Protein AF-A0A2P4XQ28-F1 (afdb_monomer_lite)

Secondary structure (DSSP, 8-state):
-----------PPEEEEE-TTS-EEEEEGGG--TT-EEEE-TTEE--SEEEEEES-EEE----SSTT--TTEEPTTPEEEEESTTPPEEEEEEE-GGGSHHHHHHHHHHS----S----S----------TBTTTB-SS-----B--EETTEEPPPBSSGGGSTTHHHHHHHHHHS---EEETTEEES-HHHHHHHHTT-

Radius of gyration: 23.18 Å; chains: 1; bounding box: 67×35×60 Å

InterPro domains:
  IPR006544 P-type ATPase, subfamily V [PTHR45630] (17-122)
  IPR008250 P-type ATPase, A domain superfamily [SSF81653] (20-107)
  IPR018303 P-type ATPase, phosphorylation site [PS00154] (130-136)
  IPR059000 P-type ATPase, A domain [PF00122] (22-108)

Sequence (200 aa):
MGIVMTVVVLGAAVVNIWTQRSEWRVLSSPDIAPGDLVKVSENWVVPCDMAIVKGTTVAEVFDPEKGSKKHTLFAGTHVLSSGRSEEILAIVQTTGAHTTKGQLIQSILFPIPMRCKYNEHLKVGIFCFDKTGTLTMHCLDFLGVQPVNNSRFTPIVDDVKDAPSSEELLYALATCHSVDSLEDCLVGNEVEVRMFTATG

Foldseek 3Di:
DDDPPPPPPPDFDWWWWQDPVRDTDIDTQVVDDAFTKTWDDAQDAAQAKWFWPDFAFDKDDDDVDVDDDSGIDFHGITTHDTPDPDTIMIGGHDHALPTPVNVVVCCVVPPDDDPDDDPDDDPPPDDDFDPDPTVHDVDDAQQADFDADPNDTDDGDRALCPDDVSVVVLCCLQPVAPWDADPNDIGDDRNSVNSNVSSD

Organism: NCBI:txid4796

pLDDT: mean 78.41, std 15.34, range [27.22, 92.69]

Structure (mmCIF, N/CA/C/O backbone):
data_AF-A0A2P4XQ28-F1
#
_entry.id   AF-A0A2P4XQ28-F1
#
loop_
_atom_site.group_PDB
_atom_site.id
_atom_site.type_symbol
_atom_site.label_atom_id
_atom_site.label_alt_id
_atom_site.label_comp_id
_atom_site.label_asym_id
_atom_site.label_entity_id
_atom_site.label_seq_id
_atom_site.pdbx_PDB_ins_code
_atom_site.Cartn_x
_atom_site.Cartn_y
_atom_site.Cartn_z
_atom_site.occupancy
_atom_site.B_iso_or_equiv
_atom_site.auth_seq_id
_atom_site.auth_comp_id
_atom_site.auth_asym_id
_atom_site.auth_atom_id
_atom_site.pdbx_PDB_model_num
ATOM 1 N N . MET A 1 1 ? -40.717 -3.013 8.112 1.00 33.88 1 MET A N 1
ATOM 2 C CA . MET A 1 1 ? -40.190 -4.279 7.563 1.00 33.88 1 MET A CA 1
ATOM 3 C C . MET A 1 1 ? -38.737 -4.008 7.200 1.00 33.88 1 MET A C 1
ATOM 5 O O . MET A 1 1 ? -38.463 -3.479 6.135 1.00 33.88 1 MET A O 1
ATOM 9 N N . GLY A 1 2 ? -37.850 -4.133 8.190 1.00 32.31 2 GLY A N 1
ATOM 10 C CA . GLY A 1 2 ? -36.458 -3.700 8.082 1.00 32.31 2 GLY A CA 1
ATOM 11 C C . GLY A 1 2 ? -35.640 -4.756 7.358 1.00 32.31 2 GLY A C 1
ATOM 12 O O . GLY A 1 2 ? -35.581 -5.896 7.810 1.00 32.31 2 GLY A O 1
ATOM 13 N N . ILE A 1 3 ? -35.033 -4.383 6.237 1.00 27.22 3 ILE A N 1
ATOM 14 C CA . ILE A 1 3 ? -34.005 -5.202 5.606 1.00 27.22 3 ILE A CA 1
ATOM 15 C C . ILE A 1 3 ? -32.769 -5.042 6.489 1.00 27.22 3 ILE A C 1
ATOM 17 O O . ILE A 1 3 ? -32.049 -4.050 6.398 1.00 27.22 3 ILE A O 1
ATOM 21 N N . VAL A 1 4 ? -32.565 -5.991 7.402 1.00 27.80 4 VAL A N 1
ATOM 22 C CA . VAL A 1 4 ? -31.272 -6.183 8.057 1.00 27.80 4 VAL A CA 1
ATOM 23 C C . VAL A 1 4 ? -30.358 -6.728 6.967 1.00 27.80 4 VAL A C 1
ATOM 25 O O . VAL A 1 4 ? -30.305 -7.929 6.720 1.00 27.80 4 VAL A O 1
ATOM 28 N N . MET A 1 5 ? -29.734 -5.827 6.212 1.00 30.02 5 MET A N 1
ATOM 29 C CA . MET A 1 5 ? -28.743 -6.198 5.216 1.00 30.02 5 MET A CA 1
ATOM 30 C C . MET A 1 5 ? -27.478 -6.564 5.987 1.00 30.02 5 MET A C 1
ATOM 32 O O . MET A 1 5 ? -26.653 -5.712 6.308 1.00 30.02 5 MET A O 1
ATOM 36 N N . THR A 1 6 ? -27.370 -7.837 6.361 1.00 27.69 6 THR A N 1
ATOM 37 C CA . THR A 1 6 ? -26.118 -8.441 6.803 1.00 27.69 6 THR A CA 1
ATOM 38 C C . THR A 1 6 ? -25.152 -8.361 5.627 1.00 27.69 6 THR A C 1
ATOM 40 O O . THR A 1 6 ? -25.108 -9.246 4.776 1.00 27.69 6 THR A O 1
ATOM 43 N N . VAL A 1 7 ? -24.406 -7.259 5.534 1.00 32.88 7 VAL A N 1
ATOM 44 C CA . VAL A 1 7 ? -23.171 -7.231 4.756 1.00 32.88 7 VAL A CA 1
ATOM 45 C C . VAL A 1 7 ? -22.285 -8.279 5.410 1.00 32.88 7 VAL A C 1
ATOM 47 O O . VAL A 1 7 ? -21.887 -8.133 6.564 1.00 32.88 7 VAL A O 1
ATOM 50 N N . VAL A 1 8 ? -22.075 -9.388 4.710 1.00 27.91 8 VAL A N 1
ATOM 51 C CA . VAL A 1 8 ? -21.155 -10.441 5.125 1.00 27.91 8 VAL A CA 1
ATOM 52 C C . VAL A 1 8 ? -19.770 -9.801 5.202 1.00 27.91 8 VAL A C 1
ATOM 54 O O . VAL A 1 8 ? -19.121 -9.588 4.181 1.00 27.91 8 VAL A O 1
ATOM 57 N N . VAL A 1 9 ? -19.334 -9.434 6.408 1.00 38.38 9 VAL A N 1
ATOM 58 C CA . VAL A 1 9 ? -17.945 -9.047 6.664 1.00 38.38 9 VAL A CA 1
ATOM 59 C C . VAL A 1 9 ? -17.147 -10.347 6.642 1.00 38.38 9 VAL A C 1
ATOM 61 O O . VAL A 1 9 ? -17.052 -11.056 7.641 1.00 38.38 9 VAL A O 1
ATOM 64 N N . LEU A 1 10 ? -16.667 -10.725 5.457 1.00 34.88 10 LEU A N 1
ATOM 65 C CA . LEU A 1 10 ? -15.727 -11.829 5.295 1.00 34.88 10 LEU A CA 1
ATOM 66 C C . LEU A 1 10 ? -14.429 -11.464 6.022 1.00 34.88 10 LEU A C 1
ATOM 68 O O . LEU A 1 10 ? -13.700 -10.589 5.572 1.00 34.88 10 LEU A O 1
ATOM 72 N N . GLY A 1 11 ? -14.172 -12.152 7.135 1.00 52.06 11 GLY A N 1
ATOM 73 C CA . GLY A 1 11 ? -12.913 -12.114 7.876 1.00 52.06 11 GLY A CA 1
ATOM 74 C C . GLY A 1 11 ? -12.719 -10.840 8.691 1.00 52.06 11 GLY A C 1
ATOM 75 O O . GLY A 1 11 ? -12.416 -9.778 8.159 1.00 52.06 11 GLY A O 1
ATOM 76 N N . ALA A 1 12 ? -12.835 -10.945 10.013 1.00 60.84 12 ALA A N 1
ATOM 77 C CA . ALA A 1 12 ? -12.315 -9.895 10.871 1.00 60.84 12 ALA A CA 1
ATOM 78 C C . ALA A 1 12 ? -10.782 -9.903 10.796 1.00 60.84 12 ALA A C 1
ATOM 80 O O . ALA A 1 12 ? -10.160 -10.946 11.009 1.00 60.84 12 ALA A O 1
ATOM 81 N N . ALA A 1 13 ? -10.176 -8.757 10.483 1.00 67.69 13 ALA A N 1
ATOM 82 C CA . ALA A 1 13 ? -8.725 -8.642 10.504 1.00 67.69 13 ALA A CA 1
ATOM 83 C C . ALA A 1 13 ? -8.235 -8.710 11.956 1.00 67.69 13 ALA A C 1
ATOM 85 O O . ALA A 1 13 ? -8.881 -8.194 12.868 1.00 67.69 13 ALA A O 1
ATOM 86 N N . VAL A 1 14 ? -7.096 -9.357 12.170 1.00 72.31 14 VAL A N 1
ATOM 87 C CA . VAL A 1 14 ? -6.462 -9.466 13.484 1.00 72.31 14 VAL A CA 1
ATOM 88 C C . VAL A 1 14 ? -5.479 -8.310 13.638 1.00 72.31 14 VAL A C 1
ATOM 90 O O . VAL A 1 14 ? -4.653 -8.090 12.754 1.00 72.31 14 VAL A O 1
ATOM 93 N N . VAL A 1 15 ? -5.589 -7.545 14.725 1.00 79.31 15 VAL A N 1
ATOM 94 C CA . VAL A 1 15 ? -4.883 -6.268 14.893 1.00 79.31 15 VAL A CA 1
ATOM 95 C C . VAL A 1 15 ? -4.184 -6.201 16.244 1.00 79.31 15 VAL A C 1
ATOM 97 O O . VAL A 1 15 ? -4.774 -6.502 17.277 1.00 79.31 15 VAL A O 1
ATOM 100 N N . ASN A 1 16 ? -2.918 -5.786 16.238 1.00 80.12 16 ASN A N 1
ATOM 101 C CA . ASN A 1 16 ? -2.134 -5.574 17.452 1.00 80.12 16 ASN A CA 1
ATOM 102 C C . ASN A 1 16 ? -2.347 -4.150 17.970 1.00 80.12 16 ASN A C 1
ATOM 104 O O . ASN A 1 16 ? -1.885 -3.197 17.340 1.00 80.12 16 ASN A O 1
ATOM 108 N N . ILE A 1 17 ? -3.006 -4.016 19.120 1.00 84.25 17 ILE A N 1
ATOM 109 C CA . ILE A 1 17 ? -3.263 -2.735 19.781 1.00 84.25 17 ILE A CA 1
ATOM 110 C C . ILE A 1 17 ? -2.444 -2.574 21.063 1.00 84.25 17 ILE A C 1
ATOM 112 O O . ILE A 1 17 ? -2.204 -3.533 21.802 1.00 84.25 17 ILE A O 1
ATOM 116 N N . TRP A 1 18 ? -2.045 -1.343 21.358 1.00 79.06 18 TRP A N 1
ATOM 117 C CA . TRP A 1 18 ? -1.460 -0.979 22.639 1.00 79.06 18 TRP A CA 1
ATOM 118 C C . TRP A 1 18 ? -2.562 -0.621 23.629 1.00 79.06 18 TRP A C 1
ATOM 120 O O . TRP A 1 18 ? -3.390 0.253 23.377 1.00 79.06 18 TRP A O 1
ATOM 130 N N . THR A 1 19 ? -2.570 -1.286 24.780 1.00 72.25 19 THR A N 1
ATOM 131 C CA . THR A 1 19 ? -3.569 -1.026 25.819 1.00 72.25 19 THR A CA 1
ATOM 132 C C . THR A 1 19 ? -3.097 0.010 26.831 1.00 72.25 19 THR A C 1
ATOM 134 O O . THR A 1 19 ? -1.904 0.178 27.074 1.00 72.25 19 THR A O 1
ATOM 137 N N . GLN A 1 20 ? -4.047 0.627 27.542 1.00 63.75 20 GLN A N 1
ATOM 138 C CA . GLN A 1 20 ? -3.762 1.498 28.695 1.00 63.75 20 GLN A CA 1
ATOM 139 C C . GLN A 1 20 ? -2.988 0.796 29.833 1.00 63.75 20 GLN A C 1
ATOM 141 O O . GLN A 1 20 ? -2.543 1.454 30.767 1.00 63.75 20 GLN A O 1
ATOM 146 N N . ARG A 1 21 ? -2.827 -0.535 29.770 1.00 61.00 21 ARG A N 1
ATOM 147 C CA . ARG A 1 21 ? -2.045 -1.343 30.718 1.00 61.00 21 ARG A CA 1
ATOM 148 C C . ARG A 1 21 ? -0.578 -1.523 30.307 1.00 61.00 21 ARG A C 1
ATOM 150 O O . ARG A 1 21 ? 0.116 -2.312 30.934 1.00 61.00 21 ARG A O 1
ATOM 157 N N . SER A 1 22 ? -0.114 -0.801 29.286 1.00 73.75 22 SER A N 1
ATOM 158 C CA . SER A 1 22 ? 1.249 -0.894 28.744 1.00 73.75 22 SER A CA 1
ATOM 159 C C . SER A 1 22 ? 1.606 -2.272 28.173 1.00 73.75 22 SER A C 1
ATOM 161 O O . SER A 1 22 ? 2.749 -2.715 28.259 1.00 73.75 22 SER A O 1
ATOM 163 N N . GLU A 1 23 ? 0.620 -2.953 27.589 1.00 82.69 23 GLU A N 1
ATOM 164 C CA . GLU A 1 23 ? 0.788 -4.263 26.957 1.00 82.69 23 GLU A CA 1
ATOM 165 C C . GLU A 1 23 ? 0.162 -4.281 25.561 1.00 82.69 23 GLU A C 1
ATOM 167 O O . GLU A 1 23 ? -0.924 -3.721 25.350 1.00 82.69 23 GLU A O 1
ATOM 172 N N . TRP A 1 24 ? 0.822 -4.990 24.642 1.00 83.44 24 TRP A N 1
ATOM 173 C CA . TRP A 1 24 ? 0.290 -5.327 23.326 1.00 83.44 24 TRP A CA 1
ATOM 174 C C . TRP A 1 24 ? -0.779 -6.410 23.441 1.00 83.44 24 TRP A C 1
ATOM 176 O O . TRP A 1 24 ? -0.561 -7.448 24.069 1.00 83.44 24 TRP A O 1
ATOM 186 N N . ARG A 1 25 ? -1.931 -6.182 22.811 1.00 81.56 25 ARG A N 1
ATOM 187 C CA . ARG A 1 25 ? -3.007 -7.168 22.714 1.00 81.56 25 ARG A CA 1
ATOM 188 C C . ARG A 1 25 ? -3.457 -7.345 21.284 1.00 81.56 25 ARG A C 1
ATOM 190 O O . ARG A 1 25 ? -3.512 -6.397 20.510 1.00 81.56 25 ARG A O 1
ATOM 197 N N . VAL A 1 26 ? -3.826 -8.575 20.978 1.00 82.88 26 VAL A N 1
ATOM 198 C CA . VAL A 1 26 ? -4.421 -8.945 19.705 1.00 82.88 26 VAL A CA 1
ATOM 199 C C . VAL A 1 26 ? -5.932 -8.773 19.821 1.00 82.88 26 VAL A C 1
ATOM 201 O O . VAL A 1 26 ? -6.557 -9.408 20.671 1.00 82.88 26 VAL A O 1
ATOM 204 N N . LEU A 1 27 ? -6.507 -7.914 18.985 1.00 82.69 27 LEU A N 1
ATOM 205 C CA . LEU A 1 27 ? -7.944 -7.693 18.873 1.00 82.69 27 LEU A CA 1
ATOM 206 C C . LEU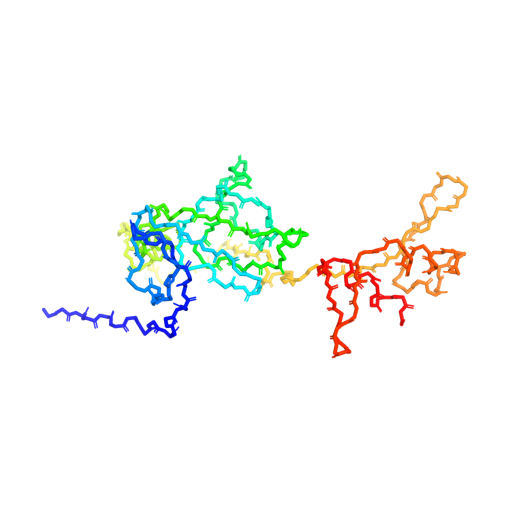 A 1 27 ? -8.458 -8.013 17.475 1.00 82.69 27 LEU A C 1
ATOM 208 O O . LEU A 1 27 ? -7.714 -8.076 16.497 1.00 82.69 27 LEU A O 1
ATOM 212 N N . SER A 1 28 ? -9.769 -8.199 17.402 1.00 84.94 28 SER A N 1
ATOM 213 C CA . SER A 1 28 ? -10.501 -8.290 16.151 1.00 84.94 28 SER A CA 1
ATOM 214 C C . SER A 1 28 ? -10.778 -6.888 15.603 1.00 84.94 28 SER A C 1
ATOM 216 O O . SER A 1 28 ? -11.047 -5.963 16.367 1.00 84.94 28 SER A O 1
ATOM 218 N N . SER A 1 29 ? -10.765 -6.713 14.281 1.00 83.38 29 SER A N 1
ATOM 219 C CA . SER A 1 29 ? -11.013 -5.414 13.646 1.00 83.38 29 SER A CA 1
ATOM 220 C C . SER A 1 29 ? -12.337 -4.723 14.016 1.00 83.38 29 SER A C 1
ATOM 222 O O . SER A 1 29 ? -12.350 -3.493 14.010 1.00 83.38 29 SER A O 1
ATOM 224 N N . PRO A 1 30 ? -13.442 -5.428 14.344 1.00 85.12 30 PRO A N 1
ATOM 225 C CA . PRO A 1 30 ? -14.671 -4.791 14.821 1.00 85.12 30 PRO A CA 1
ATOM 226 C C . PRO A 1 30 ? -14.554 -4.154 16.210 1.00 85.12 30 PRO A C 1
ATOM 228 O O . PRO A 1 30 ? -15.329 -3.253 16.516 1.00 85.12 30 PRO A O 1
ATOM 231 N N . ASP A 1 31 ? -13.606 -4.608 17.033 1.00 86.25 31 ASP A N 1
ATOM 232 C CA . ASP A 1 31 ? -13.427 -4.128 18.409 1.00 86.25 31 ASP A CA 1
ATOM 233 C C . ASP A 1 31 ? -12.529 -2.882 18.486 1.00 86.25 31 ASP A C 1
ATOM 235 O O . ASP A 1 31 ? -12.280 -2.361 19.571 1.00 86.25 31 ASP A O 1
ATOM 239 N N . ILE A 1 32 ? -12.034 -2.405 17.341 1.00 86.62 32 ILE A N 1
ATOM 240 C CA . ILE A 1 32 ? -11.166 -1.233 17.243 1.00 86.62 32 ILE A CA 1
ATOM 241 C C . ILE A 1 32 ? -11.988 0.046 17.391 1.00 86.62 32 ILE A C 1
ATOM 243 O O . ILE A 1 32 ? -13.011 0.234 16.722 1.00 86.62 32 ILE A O 1
ATOM 247 N N . ALA A 1 33 ? -11.481 0.973 18.200 1.00 89.44 33 ALA A N 1
ATOM 248 C CA . ALA A 1 33 ? -12.066 2.285 18.409 1.00 89.44 33 ALA A CA 1
ATOM 249 C C . ALA A 1 33 ? -11.116 3.422 17.981 1.00 89.44 33 ALA A C 1
ATOM 251 O O . ALA A 1 33 ? -9.892 3.271 17.986 1.00 89.44 33 ALA A O 1
ATOM 252 N N . PRO A 1 34 ? -11.660 4.604 17.633 1.00 92.00 34 PRO A N 1
ATOM 253 C CA . PRO A 1 34 ? -10.859 5.813 17.483 1.00 92.00 34 PRO A CA 1
ATOM 254 C C . PRO A 1 34 ? -9.991 6.087 18.718 1.00 92.00 34 PRO A C 1
ATOM 256 O O . PRO A 1 34 ? -10.478 6.055 19.847 1.00 92.00 34 PRO A O 1
ATOM 259 N N . GLY A 1 35 ? -8.715 6.398 18.490 1.00 89.50 35 GLY A N 1
ATOM 260 C CA . GLY A 1 35 ? -7.720 6.636 19.536 1.00 89.50 35 GLY A CA 1
ATOM 261 C C . GLY A 1 35 ? -6.867 5.420 19.906 1.00 89.50 35 GLY A C 1
ATOM 262 O O . GLY A 1 35 ? -5.849 5.602 20.575 1.00 89.50 35 GLY A O 1
ATOM 263 N N . ASP A 1 36 ? -7.216 4.216 19.447 1.00 90.31 36 ASP A N 1
ATOM 264 C CA . ASP A 1 36 ? -6.377 3.034 19.650 1.00 90.31 36 ASP A CA 1
ATOM 265 C C . ASP A 1 36 ? -5.046 3.175 18.900 1.00 90.31 36 ASP A C 1
ATOM 267 O O . ASP A 1 36 ? -4.995 3.637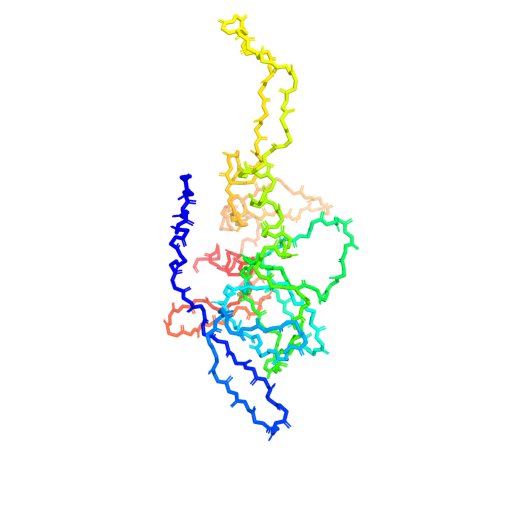 17.756 1.00 90.31 36 ASP A O 1
ATOM 271 N N . LEU A 1 37 ? -3.953 2.766 19.547 1.00 90.00 37 LEU A N 1
ATOM 272 C CA . LEU A 1 37 ? -2.624 2.724 18.944 1.00 90.00 37 LEU A CA 1
ATOM 273 C C . LEU A 1 37 ? -2.377 1.322 18.386 1.00 90.00 37 LEU A C 1
ATOM 275 O O . LEU A 1 37 ? -2.386 0.344 19.130 1.00 90.00 37 LEU A O 1
ATOM 279 N N . VAL A 1 38 ? -2.139 1.237 17.084 1.00 90.25 38 VAL A N 1
ATOM 280 C CA . VAL A 1 38 ? -2.027 0.003 16.308 1.00 90.25 38 VAL A CA 1
ATOM 281 C C . VAL A 1 38 ? -0.605 -0.167 15.786 1.00 90.25 38 VAL A C 1
ATOM 283 O O . VAL A 1 38 ? 0.001 0.782 15.280 1.00 90.25 38 VAL A O 1
ATOM 286 N N . LYS A 1 39 ? -0.087 -1.395 15.858 1.00 88.56 39 LYS A N 1
ATOM 287 C CA . LYS A 1 39 ? 1.146 -1.789 15.169 1.00 88.56 39 LYS A CA 1
ATOM 288 C C . LYS A 1 39 ? 0.816 -2.255 13.751 1.00 88.56 39 LYS A C 1
ATOM 290 O O . LYS A 1 39 ? 0.117 -3.254 13.569 1.00 88.56 39 LYS A O 1
ATOM 295 N N . VAL A 1 40 ? 1.320 -1.529 12.757 1.00 87.69 40 VAL A N 1
ATOM 296 C CA . VAL A 1 40 ? 1.085 -1.824 11.336 1.00 87.69 40 VAL A CA 1
ATOM 297 C C . VAL A 1 40 ? 2.024 -2.948 10.896 1.00 87.69 40 VAL A C 1
ATOM 299 O O . VAL A 1 40 ? 3.210 -2.927 11.221 1.00 87.69 40 VAL A O 1
ATOM 302 N N . SER A 1 41 ? 1.480 -3.940 10.191 1.00 83.00 41 SER A N 1
ATOM 303 C CA . SER A 1 41 ? 2.230 -5.092 9.667 1.00 83.00 41 SER A CA 1
ATOM 304 C C . SER A 1 41 ? 2.408 -4.984 8.151 1.00 83.00 41 SER A C 1
ATOM 306 O O . SER A 1 41 ? 1.641 -4.287 7.486 1.00 83.00 41 SER A O 1
ATOM 308 N N . GLU A 1 42 ? 3.414 -5.667 7.607 1.00 81.00 42 GLU A N 1
ATOM 309 C CA . GLU A 1 42 ? 3.607 -5.789 6.157 1.00 81.00 42 GLU A CA 1
ATOM 310 C C . GLU A 1 42 ? 2.558 -6.711 5.529 1.00 81.00 42 GLU A C 1
ATOM 312 O O . GLU A 1 42 ? 2.006 -7.581 6.205 1.00 81.00 42 GLU A O 1
ATOM 317 N N . ASN A 1 43 ? 2.282 -6.508 4.236 1.00 78.31 43 ASN A N 1
ATOM 318 C CA . ASN A 1 43 ? 1.291 -7.265 3.470 1.00 78.31 43 ASN A CA 1
ATOM 319 C C . ASN A 1 43 ? -0.088 -7.328 4.161 1.00 78.31 43 ASN A C 1
ATOM 321 O O . ASN A 1 43 ? -0.765 -8.358 4.195 1.00 78.31 43 ASN A O 1
ATOM 325 N N . TRP A 1 44 ? -0.488 -6.213 4.775 1.00 83.00 44 TRP A N 1
ATOM 326 C CA . TRP A 1 44 ? -1.696 -6.117 5.586 1.00 83.00 44 TRP A CA 1
ATOM 327 C C . TRP A 1 44 ? -2.716 -5.170 4.959 1.00 83.00 44 TRP A C 1
ATOM 329 O O . TRP A 1 44 ? -2.370 -4.085 4.487 1.00 83.00 44 TRP A O 1
ATOM 339 N N . VAL A 1 45 ? -3.991 -5.569 4.985 1.00 87.69 45 VAL A N 1
ATOM 340 C CA . VAL A 1 45 ? -5.108 -4.709 4.579 1.00 87.69 45 VAL A CA 1
ATOM 341 C C . VAL A 1 45 ? -5.545 -3.875 5.765 1.00 87.69 45 VAL A C 1
ATOM 343 O O . VAL A 1 45 ? -6.010 -4.396 6.779 1.00 87.69 45 VAL A O 1
ATOM 346 N N . VAL A 1 46 ? -5.444 -2.564 5.604 1.00 89.44 46 VAL A N 1
ATOM 347 C CA . VAL A 1 46 ? -5.817 -1.604 6.636 1.00 89.44 46 VAL A CA 1
ATOM 348 C C . VAL A 1 46 ? -7.340 -1.644 6.879 1.00 89.44 46 VAL A C 1
ATOM 350 O O . VAL A 1 46 ? -8.107 -1.410 5.946 1.00 89.44 46 VAL A O 1
ATOM 353 N N . PRO A 1 47 ? -7.833 -1.911 8.105 1.00 89.69 47 PRO A N 1
ATOM 354 C CA . PRO A 1 47 ? -9.267 -2.062 8.369 1.00 89.69 47 PRO A CA 1
ATOM 355 C C . PRO A 1 47 ? -10.002 -0.732 8.608 1.00 89.69 47 PRO A C 1
ATOM 357 O O . PRO A 1 47 ? -11.230 -0.692 8.546 1.00 89.69 47 PRO A O 1
ATOM 360 N N . CYS A 1 48 ? -9.278 0.345 8.920 1.00 90.56 48 CYS A N 1
ATOM 361 C CA . CYS A 1 48 ? -9.827 1.634 9.350 1.00 90.56 48 CYS A CA 1
ATOM 362 C C . CYS A 1 48 ? -8.893 2.792 8.962 1.00 90.56 48 CYS A C 1
ATOM 364 O O . CYS A 1 48 ? -7.735 2.544 8.638 1.00 90.56 48 CYS A O 1
ATOM 366 N N . ASP A 1 49 ? -9.367 4.041 8.983 1.00 91.44 49 ASP A N 1
ATOM 367 C CA . ASP A 1 49 ? -8.495 5.179 8.664 1.00 91.44 49 ASP A CA 1
ATOM 368 C C . ASP A 1 49 ? -7.607 5.484 9.882 1.00 91.44 49 ASP A C 1
ATOM 370 O O . ASP A 1 49 ? -8.097 5.657 11.005 1.00 91.44 49 ASP A O 1
ATOM 374 N N . MET A 1 50 ? -6.293 5.544 9.673 1.00 90.19 50 MET A N 1
ATOM 375 C CA . MET A 1 50 ? -5.290 5.681 10.731 1.00 90.19 50 MET A CA 1
ATOM 376 C C . MET A 1 50 ? -4.249 6.740 10.372 1.00 90.19 50 MET A C 1
ATOM 378 O O . MET A 1 50 ? -3.898 6.910 9.209 1.00 90.19 50 MET A O 1
ATOM 382 N N . ALA A 1 51 ? -3.696 7.418 11.375 1.00 90.88 51 ALA A N 1
ATOM 383 C CA . ALA A 1 51 ? -2.564 8.323 11.205 1.00 90.88 51 ALA A CA 1
ATOM 384 C C . ALA A 1 51 ? -1.276 7.686 11.732 1.00 90.88 51 ALA A C 1
ATOM 386 O O . ALA A 1 51 ? -1.208 7.289 12.892 1.00 90.88 51 ALA A O 1
ATOM 387 N N . ILE A 1 52 ? -0.244 7.613 10.898 1.00 89.25 52 ILE A N 1
ATOM 388 C CA . ILE A 1 52 ? 1.085 7.125 11.263 1.00 89.25 52 ILE A CA 1
ATOM 389 C C . ILE A 1 52 ? 1.704 8.104 12.266 1.00 89.25 52 ILE A C 1
ATOM 391 O O . ILE A 1 52 ? 1.859 9.291 11.976 1.00 89.25 52 ILE A O 1
ATOM 395 N N . VAL A 1 53 ? 2.069 7.596 13.443 1.00 89.50 53 VAL A N 1
ATOM 396 C CA . VAL A 1 53 ? 2.733 8.360 14.512 1.00 89.50 53 VAL A CA 1
ATOM 397 C C . VAL A 1 53 ? 4.220 8.026 14.631 1.00 89.50 53 VAL A C 1
ATOM 399 O O . VAL A 1 53 ? 4.990 8.845 15.127 1.00 89.50 53 VAL A O 1
ATOM 402 N N . LYS A 1 54 ? 4.640 6.841 14.167 1.00 87.00 54 LYS A N 1
ATOM 403 C CA . LYS A 1 54 ? 6.042 6.408 14.141 1.00 87.00 54 LYS A CA 1
ATOM 404 C C . LYS A 1 54 ? 6.298 5.507 12.937 1.00 87.00 54 LYS A C 1
ATOM 406 O O . LYS A 1 54 ? 5.475 4.648 12.634 1.00 87.00 54 LYS A O 1
ATOM 411 N N . GLY A 1 55 ? 7.466 5.665 12.320 1.00 83.06 55 GLY A N 1
ATOM 412 C CA . GLY A 1 55 ? 7.904 4.861 11.184 1.00 83.06 55 GLY A CA 1
ATOM 413 C C . GLY A 1 55 ? 7.441 5.421 9.840 1.00 83.06 55 GLY A C 1
ATOM 414 O O . GLY A 1 55 ? 6.793 6.465 9.754 1.00 83.06 55 GLY A O 1
ATOM 415 N N . THR A 1 56 ? 7.816 4.719 8.775 1.00 78.62 56 THR A N 1
ATOM 416 C CA . THR A 1 56 ? 7.424 5.036 7.398 1.00 78.62 56 THR A CA 1
ATOM 417 C C . THR A 1 56 ? 6.969 3.764 6.702 1.00 78.62 56 THR A C 1
ATOM 419 O O . THR A 1 56 ? 7.525 2.691 6.935 1.00 78.62 56 THR A O 1
ATOM 422 N N . THR A 1 57 ? 5.938 3.885 5.871 1.00 77.56 57 THR A N 1
ATOM 423 C CA . THR A 1 57 ? 5.336 2.758 5.153 1.00 77.56 57 THR A CA 1
ATOM 424 C C . THR A 1 57 ? 5.144 3.107 3.698 1.00 77.56 57 THR A C 1
ATOM 426 O O . THR A 1 57 ? 4.804 4.249 3.378 1.00 77.56 57 THR A O 1
ATOM 429 N N . VAL A 1 58 ? 5.249 2.104 2.838 1.00 75.38 58 VAL A N 1
ATOM 430 C CA . VAL A 1 58 ? 4.749 2.180 1.468 1.00 75.38 58 VAL A CA 1
ATOM 431 C C . VAL A 1 58 ? 3.430 1.419 1.422 1.00 75.38 58 VAL A C 1
ATOM 433 O O . VAL A 1 58 ? 3.373 0.252 1.804 1.00 75.38 58 VAL A O 1
ATOM 436 N N . ALA A 1 59 ? 2.365 2.086 0.991 1.00 75.44 59 ALA A N 1
ATOM 437 C CA . ALA A 1 59 ? 1.044 1.495 0.819 1.00 75.44 59 ALA A CA 1
ATOM 438 C C . ALA A 1 59 ? 0.530 1.783 -0.594 1.00 75.44 59 ALA A C 1
ATOM 440 O O . ALA A 1 59 ? 0.911 2.791 -1.198 1.00 75.44 59 ALA A O 1
ATOM 441 N N . GLU A 1 60 ? -0.336 0.909 -1.108 1.00 69.50 60 GLU A N 1
ATOM 442 C CA . GLU A 1 60 ? -1.049 1.156 -2.358 1.00 69.50 60 GLU A CA 1
ATOM 443 C C . GLU A 1 60 ? -1.844 2.458 -2.240 1.00 69.50 60 GLU A C 1
ATOM 445 O O . GLU A 1 60 ? -2.642 2.658 -1.319 1.00 69.50 60 GLU A O 1
ATOM 450 N N . VAL A 1 61 ? -1.546 3.382 -3.151 1.00 63.59 61 VAL A N 1
ATOM 451 C CA . VAL A 1 61 ? -1.936 4.786 -3.054 1.00 63.59 61 VAL A CA 1
ATOM 452 C C . VAL A 1 61 ? -3.452 4.923 -3.176 1.00 63.59 61 VAL A C 1
ATOM 454 O O . VAL A 1 61 ? -4.009 4.866 -4.270 1.00 63.59 61 VAL A O 1
ATOM 457 N N . PHE A 1 62 ? -4.112 5.202 -2.055 1.00 58.34 62 PHE A N 1
ATOM 458 C CA . PHE A 1 62 ? -5.412 5.859 -2.031 1.00 58.34 62 PHE A CA 1
ATOM 459 C C . PHE A 1 62 ? -5.229 7.217 -1.353 1.00 58.34 62 PHE A C 1
ATOM 461 O O . PHE A 1 62 ? -5.186 7.298 -0.132 1.00 58.34 62 PHE A O 1
ATOM 468 N N . ASP A 1 63 ? -5.063 8.279 -2.145 1.00 61.00 63 ASP A N 1
ATOM 469 C CA . ASP A 1 63 ? -5.081 9.659 -1.650 1.00 61.00 63 ASP A CA 1
ATOM 470 C C . ASP A 1 63 ? -6.368 10.338 -2.152 1.00 61.00 63 ASP A C 1
ATOM 472 O O . ASP A 1 63 ? -6.438 10.721 -3.327 1.00 61.00 63 ASP A O 1
ATOM 476 N N . PRO A 1 64 ? -7.421 10.431 -1.318 1.00 58.47 64 PRO A N 1
ATOM 477 C CA . PRO A 1 64 ? -8.705 11.000 -1.722 1.00 58.47 64 PRO A CA 1
ATOM 478 C C . PRO A 1 64 ? -8.614 12.501 -2.031 1.00 58.47 64 PRO A C 1
ATOM 480 O O . PRO A 1 64 ? -9.418 13.020 -2.804 1.00 58.47 64 PRO A O 1
ATOM 483 N N . GLU A 1 65 ? -7.616 13.197 -1.487 1.00 59.62 65 GLU A N 1
ATOM 484 C CA . GLU A 1 65 ? -7.362 14.608 -1.752 1.00 59.62 65 GLU A CA 1
ATOM 485 C C . GLU A 1 65 ? -5.940 14.738 -2.280 1.00 59.62 65 GLU A C 1
ATOM 487 O O . GLU A 1 65 ? -5.029 14.849 -1.478 1.00 59.62 65 GLU A O 1
ATOM 492 N N . LYS A 1 66 ? -5.736 14.728 -3.607 1.00 51.84 66 LYS A N 1
ATOM 493 C CA . LYS A 1 66 ? -4.417 14.910 -4.253 1.00 51.84 66 LYS A CA 1
ATOM 494 C C . LYS A 1 66 ? -3.611 16.035 -3.576 1.00 51.84 66 LYS A C 1
ATOM 496 O O . LYS A 1 66 ? -3.772 17.202 -3.939 1.00 51.84 66 LYS A O 1
ATOM 501 N N . GLY A 1 67 ? -2.758 15.683 -2.608 1.00 52.66 67 GLY A N 1
ATOM 502 C CA . GLY A 1 67 ? -2.075 16.643 -1.730 1.00 52.66 67 GLY A CA 1
ATOM 503 C C . GLY A 1 67 ? -2.215 16.422 -0.213 1.00 52.66 67 GLY A C 1
ATOM 504 O O . GLY A 1 67 ? -1.650 17.220 0.541 1.00 52.66 67 GLY A O 1
ATOM 505 N N . SER A 1 68 ? -2.918 15.387 0.259 1.00 50.19 68 SER A N 1
ATOM 506 C CA . SER A 1 68 ? -3.081 15.113 1.690 1.00 50.19 68 SER A CA 1
ATOM 507 C C . SER A 1 68 ? -1.925 14.301 2.285 1.00 50.19 68 SER A C 1
ATOM 509 O O . SER A 1 68 ? -1.035 13.778 1.621 1.00 50.19 68 SER A O 1
ATOM 511 N N . LYS A 1 69 ? -1.884 14.334 3.613 1.00 55.09 69 LYS A N 1
ATOM 512 C CA . LYS A 1 69 ? -0.744 14.118 4.506 1.00 55.09 69 LYS A CA 1
ATOM 513 C C . LYS A 1 69 ? -0.080 12.759 4.258 1.00 55.09 69 LYS A C 1
ATOM 515 O O . LYS A 1 69 ? -0.730 11.729 4.387 1.00 55.09 69 LYS A O 1
ATOM 520 N N . LYS A 1 70 ? 1.249 12.754 4.069 1.00 63.88 70 LYS A N 1
ATOM 521 C CA . LYS A 1 70 ? 2.142 11.569 3.955 1.00 63.88 70 LYS A CA 1
ATOM 522 C C . LYS A 1 70 ? 2.078 10.573 5.136 1.00 63.88 70 LYS A C 1
ATOM 524 O O . LYS A 1 70 ? 2.905 9.673 5.233 1.00 63.88 70 LYS A O 1
ATOM 529 N N . HIS A 1 71 ? 1.149 10.765 6.065 1.00 80.88 71 HIS A N 1
ATOM 530 C CA . HIS A 1 71 ? 1.059 10.087 7.347 1.00 80.88 71 HIS A CA 1
ATOM 531 C C . HIS A 1 71 ? -0.350 9.540 7.614 1.00 80.88 71 HIS A C 1
ATOM 533 O O . HIS A 1 71 ? -0.673 9.306 8.771 1.00 80.88 71 HIS A O 1
ATOM 539 N N . THR A 1 72 ? -1.200 9.352 6.599 1.00 86.12 72 THR A N 1
ATOM 540 C CA . THR A 1 72 ? -2.528 8.735 6.762 1.00 86.12 72 THR A CA 1
ATOM 541 C C . THR A 1 72 ? -2.621 7.444 5.951 1.00 86.12 72 THR A C 1
ATOM 543 O O . THR A 1 72 ? -2.284 7.421 4.772 1.00 86.12 72 THR A O 1
ATOM 546 N N . LEU A 1 73 ? -3.077 6.374 6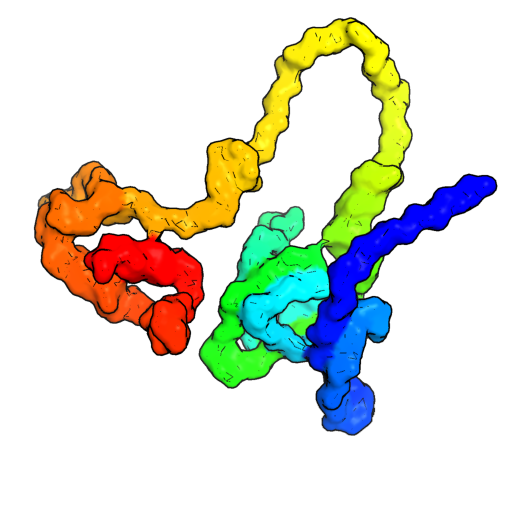.599 1.00 88.06 73 LEU A N 1
ATOM 547 C CA . LEU A 1 73 ? -3.451 5.098 5.996 1.00 88.06 73 LEU A CA 1
ATOM 548 C C . LEU A 1 73 ? -4.976 5.036 5.927 1.00 88.06 73 LEU A C 1
ATOM 550 O O . LEU A 1 73 ? -5.639 5.329 6.922 1.00 88.06 73 LEU A O 1
ATOM 554 N N . PHE A 1 74 ? -5.534 4.651 4.783 1.00 90.06 74 PHE A N 1
ATOM 555 C CA . PHE A 1 74 ? -6.983 4.615 4.582 1.00 90.06 74 PHE A CA 1
ATOM 556 C C . PHE A 1 74 ? -7.528 3.188 4.636 1.00 90.06 74 PHE A C 1
ATOM 558 O O . PHE A 1 74 ? -6.876 2.228 4.228 1.00 90.06 74 PHE A O 1
ATOM 565 N N . ALA A 1 75 ? -8.763 3.039 5.104 1.00 89.00 75 ALA A N 1
ATOM 566 C CA . ALA A 1 75 ? -9.440 1.753 5.162 1.00 89.00 75 ALA A CA 1
ATOM 567 C C . ALA A 1 75 ? -9.503 1.093 3.772 1.00 89.00 75 ALA A C 1
ATOM 569 O O . ALA A 1 75 ? -10.101 1.619 2.833 1.00 89.00 75 ALA A O 1
ATOM 570 N N . GLY A 1 76 ? -8.939 -0.108 3.662 1.00 86.81 76 GLY A N 1
ATOM 571 C CA . GLY A 1 76 ? -8.856 -0.898 2.440 1.00 86.81 76 GLY A CA 1
ATOM 572 C C . GLY A 1 76 ? -7.559 -0.741 1.647 1.00 86.81 76 GLY A C 1
ATOM 573 O O . GLY A 1 76 ? -7.428 -1.443 0.652 1.00 86.81 76 GLY A O 1
ATOM 574 N N . THR A 1 77 ? -6.615 0.117 2.054 1.00 86.56 77 THR A N 1
ATOM 575 C CA . THR A 1 77 ? -5.289 0.171 1.411 1.00 86.56 77 THR A CA 1
ATOM 576 C C . THR A 1 77 ? -4.436 -1.025 1.817 1.00 86.56 77 THR A C 1
ATOM 578 O O . THR A 1 77 ? -4.417 -1.398 2.995 1.00 86.56 77 THR A O 1
ATOM 581 N N . HIS A 1 78 ? -3.693 -1.582 0.863 1.00 85.38 78 HIS A N 1
ATOM 582 C CA . HIS A 1 78 ? -2.706 -2.628 1.113 1.00 85.38 78 HIS A CA 1
ATOM 583 C C . HIS A 1 78 ? -1.365 -2.010 1.518 1.00 85.38 78 HIS A C 1
ATOM 585 O O . HIS A 1 78 ? -0.832 -1.148 0.819 1.00 85.38 78 HIS A O 1
ATOM 591 N N . VAL A 1 79 ? -0.812 -2.442 2.651 1.00 83.44 79 VAL A N 1
ATOM 592 C CA . VAL A 1 79 ? 0.545 -2.071 3.074 1.00 83.44 79 VAL A CA 1
ATOM 593 C C . VAL A 1 79 ? 1.539 -2.984 2.361 1.00 83.44 79 VAL A C 1
ATOM 595 O O . VAL A 1 79 ? 1.521 -4.191 2.581 1.00 83.44 79 VAL A O 1
ATOM 598 N N . LEU A 1 80 ? 2.400 -2.410 1.519 1.00 77.31 80 LEU A N 1
ATOM 599 C CA . LEU A 1 80 ? 3.344 -3.150 0.676 1.00 77.31 80 LEU A CA 1
ATOM 600 C C . LEU A 1 80 ? 4.668 -3.426 1.394 1.00 77.31 80 LEU A C 1
ATOM 602 O O . LEU A 1 80 ? 5.173 -4.539 1.341 1.00 77.31 80 LEU A O 1
ATOM 606 N N . SER A 1 81 ? 5.231 -2.428 2.079 1.00 69.00 81 SER A N 1
ATOM 607 C CA . SER A 1 81 ? 6.517 -2.573 2.772 1.00 69.00 81 SER A CA 1
ATOM 608 C C . SER A 1 81 ? 6.631 -1.629 3.968 1.00 69.00 81 SER A C 1
ATOM 610 O O . SER A 1 81 ? 6.199 -0.468 3.913 1.00 69.00 81 SER A O 1
ATOM 612 N N . SER A 1 82 ? 7.225 -2.138 5.050 1.00 62.81 82 SER A N 1
ATOM 613 C CA . SER A 1 82 ? 7.625 -1.378 6.226 1.00 62.81 82 SER A CA 1
ATOM 614 C C . SER A 1 82 ? 9.064 -0.898 6.071 1.00 62.81 82 SER A C 1
ATOM 616 O O . SER A 1 82 ? 9.957 -1.668 5.731 1.00 62.81 82 SER A O 1
ATOM 618 N N . GLY A 1 83 ? 9.333 0.378 6.361 1.00 57.22 83 GLY A N 1
ATOM 619 C CA . GLY A 1 83 ? 10.702 0.889 6.387 1.00 57.22 83 GLY A CA 1
ATOM 620 C C . GLY A 1 83 ? 11.612 0.079 7.327 1.00 57.22 83 GLY A C 1
ATOM 621 O O . GLY A 1 83 ? 11.191 -0.331 8.407 1.00 57.22 83 GLY A O 1
ATOM 622 N N . ARG A 1 84 ? 12.862 -0.137 6.886 1.00 56.09 84 ARG A N 1
ATOM 623 C CA . ARG A 1 84 ? 14.004 -0.790 7.568 1.00 56.09 84 ARG A CA 1
ATOM 624 C C . ARG A 1 84 ? 13.799 -1.085 9.065 1.00 56.09 84 ARG A C 1
ATOM 626 O O . ARG A 1 84 ? 14.181 -0.278 9.903 1.00 56.09 84 ARG A O 1
ATOM 633 N N . SER A 1 85 ? 13.278 -2.274 9.380 1.00 57.94 85 SER A N 1
ATOM 634 C CA . SER A 1 85 ? 13.283 -2.915 10.711 1.00 57.94 85 SER A CA 1
ATOM 635 C C . SER A 1 85 ? 12.688 -2.117 11.890 1.00 57.94 85 SER A C 1
ATOM 637 O O . SER A 1 85 ? 12.786 -2.570 13.034 1.00 57.94 85 SER A O 1
ATOM 639 N N . GLU A 1 86 ? 12.070 -0.960 11.658 1.00 71.50 86 GLU A N 1
ATOM 640 C CA . GLU A 1 86 ? 11.426 -0.179 12.710 1.00 71.50 86 GLU A CA 1
ATOM 641 C C . GLU A 1 86 ? 9.941 -0.514 12.792 1.00 71.50 86 GLU A C 1
ATOM 643 O O . GLU A 1 86 ? 9.239 -0.609 11.789 1.00 71.50 86 GLU A O 1
ATOM 648 N N . GLU A 1 87 ? 9.440 -0.668 14.016 1.00 80.44 87 GLU A N 1
ATOM 649 C CA . GLU A 1 87 ? 8.011 -0.852 14.237 1.00 80.44 87 GLU A CA 1
ATOM 650 C C . GLU A 1 87 ? 7.245 0.407 13.821 1.00 80.44 87 GLU A C 1
ATOM 652 O O . GLU A 1 87 ? 7.453 1.494 14.374 1.00 80.44 87 GLU A O 1
ATOM 657 N N . ILE A 1 88 ? 6.321 0.238 12.881 1.00 86.38 88 ILE A N 1
ATOM 658 C CA . ILE A 1 88 ? 5.394 1.289 12.482 1.00 86.38 88 ILE A CA 1
ATOM 659 C C . ILE A 1 88 ? 4.230 1.316 13.460 1.00 86.38 88 ILE A C 1
ATOM 661 O O . ILE A 1 88 ? 3.544 0.310 13.671 1.00 86.38 88 ILE A O 1
ATOM 665 N N . LEU A 1 89 ? 3.965 2.501 13.996 1.00 88.56 89 LEU A N 1
ATOM 666 C CA . LEU A 1 89 ? 2.833 2.745 14.873 1.00 88.56 89 LEU A CA 1
ATOM 667 C C . LEU A 1 89 ? 1.895 3.753 14.226 1.00 88.56 89 LEU A C 1
ATOM 669 O O . LEU A 1 89 ? 2.335 4.792 13.724 1.00 88.56 89 LEU A O 1
ATOM 673 N N . ALA A 1 90 ? 0.600 3.469 14.288 1.00 90.69 90 ALA A N 1
ATOM 674 C CA . ALA A 1 90 ? -0.447 4.355 13.809 1.00 90.69 90 ALA A CA 1
ATOM 675 C C . ALA A 1 90 ? -1.567 4.475 14.844 1.00 90.69 90 ALA A C 1
ATOM 677 O O . ALA A 1 90 ? -1.842 3.531 15.577 1.00 90.69 90 ALA A O 1
ATOM 678 N N . ILE A 1 91 ? -2.208 5.636 14.916 1.00 92.12 91 ILE A N 1
ATOM 679 C CA . ILE A 1 91 ? -3.379 5.872 15.761 1.00 92.12 91 ILE A CA 1
ATOM 680 C C . ILE A 1 91 ? -4.648 5.842 14.913 1.00 92.12 91 ILE A C 1
ATOM 682 O O . ILE A 1 91 ? -4.699 6.437 13.835 1.00 92.12 91 ILE A O 1
ATOM 686 N N . VAL A 1 92 ? -5.680 5.164 15.400 1.00 92.69 92 VAL A N 1
ATOM 687 C CA . VAL A 1 92 ? -6.964 5.052 14.703 1.00 92.69 92 VAL A CA 1
ATOM 688 C C . VAL A 1 92 ? -7.699 6.387 14.741 1.00 92.69 92 VAL A C 1
ATOM 690 O O . VAL A 1 92 ? -7.913 6.954 15.812 1.00 92.69 92 VAL A O 1
ATOM 693 N N . GLN A 1 93 ? -8.103 6.888 13.573 1.00 92.19 93 GLN A N 1
ATOM 694 C CA . GLN A 1 93 ? -8.851 8.140 13.445 1.00 92.19 93 GLN A CA 1
ATOM 695 C C . GLN A 1 93 ? -10.350 7.883 13.326 1.00 92.19 93 GLN A C 1
ATOM 697 O O . GLN A 1 93 ? -11.138 8.447 14.085 1.00 92.19 93 GLN A O 1
ATOM 702 N N . THR A 1 94 ? -10.753 7.033 12.382 1.00 91.50 94 THR A N 1
ATOM 703 C CA . THR A 1 94 ? -12.164 6.724 12.124 1.00 91.50 94 THR A CA 1
ATOM 704 C C . THR A 1 94 ? -12.335 5.244 11.808 1.00 91.50 94 THR A C 1
ATOM 706 O O . THR A 1 94 ? -11.450 4.608 11.241 1.00 91.50 94 THR A O 1
ATOM 709 N N . THR A 1 95 ? -13.485 4.679 12.176 1.00 92.06 95 THR A N 1
ATOM 710 C CA . THR A 1 95 ? -13.806 3.259 11.979 1.00 92.06 95 THR A CA 1
ATOM 711 C C . THR A 1 95 ? -15.163 3.085 11.294 1.00 92.06 95 THR A C 1
ATOM 713 O O . THR A 1 95 ? -15.996 3.998 11.253 1.00 92.06 95 THR A O 1
ATOM 716 N N . GLY A 1 96 ? -15.378 1.908 10.700 1.00 90.12 96 GLY A N 1
ATOM 717 C CA . GLY A 1 96 ? -16.648 1.527 10.081 1.00 90.12 96 GLY A CA 1
ATOM 718 C C . GLY A 1 96 ? -17.139 2.519 9.022 1.00 90.12 96 GLY A C 1
ATOM 719 O O . GLY A 1 96 ? -16.396 2.924 8.127 1.00 90.12 96 GLY A O 1
ATOM 720 N N . ALA A 1 97 ? -18.406 2.919 9.132 1.00 89.31 97 ALA A N 1
ATOM 721 C CA . ALA A 1 97 ? -19.071 3.802 8.176 1.00 89.31 97 ALA A CA 1
ATOM 722 C C . ALA A 1 97 ? -18.485 5.224 8.099 1.00 89.31 97 ALA A C 1
ATOM 724 O O . ALA A 1 97 ? -18.704 5.910 7.106 1.00 89.31 97 ALA A O 1
ATOM 725 N N . HIS A 1 98 ? -17.747 5.665 9.121 1.00 90.56 98 HIS A N 1
ATOM 726 C CA . HIS A 1 98 ? -17.140 6.997 9.142 1.00 90.56 98 HIS A CA 1
ATOM 727 C C . HIS A 1 98 ? -15.792 7.068 8.420 1.00 90.56 98 HIS A C 1
ATOM 729 O O . HIS A 1 98 ? -15.303 8.175 8.202 1.00 90.56 98 HIS A O 1
ATOM 735 N N . THR A 1 99 ? -15.216 5.926 8.035 1.00 91.69 99 THR A N 1
ATOM 736 C CA . THR A 1 99 ? -14.022 5.880 7.177 1.00 91.69 99 THR A CA 1
ATOM 737 C C . THR A 1 99 ? -14.319 6.437 5.792 1.00 91.69 99 THR A C 1
ATOM 739 O O . THR A 1 99 ? -15.465 6.416 5.339 1.00 91.69 99 THR A O 1
ATOM 742 N N . THR A 1 100 ? -13.285 6.864 5.074 1.00 88.56 100 THR A N 1
ATOM 743 C CA . THR A 1 100 ? -13.418 7.375 3.701 1.00 88.56 100 THR A CA 1
ATOM 744 C C . THR A 1 100 ? -14.082 6.341 2.781 1.00 88.56 100 THR A C 1
ATOM 746 O O . THR A 1 100 ? -15.021 6.652 2.045 1.00 88.56 100 THR A O 1
ATOM 749 N N . LYS A 1 101 ? -13.673 5.069 2.891 1.00 88.81 101 LYS A N 1
ATOM 750 C CA . LYS A 1 101 ? -14.303 3.943 2.183 1.00 88.81 101 LYS A CA 1
ATOM 751 C C . LYS A 1 101 ? -15.747 3.711 2.636 1.00 88.81 101 LYS A C 1
ATOM 753 O O . LYS A 1 101 ? -16.622 3.485 1.804 1.00 88.81 101 LYS A O 1
ATOM 758 N N . GLY A 1 102 ? -16.011 3.773 3.941 1.00 90.12 102 GLY A N 1
ATOM 759 C CA . GLY A 1 102 ? -17.348 3.605 4.510 1.00 90.12 102 GLY A CA 1
ATOM 760 C C . GLY A 1 102 ? -18.337 4.664 4.023 1.00 90.12 102 GLY A C 1
ATOM 761 O O . GLY A 1 102 ? -19.435 4.318 3.588 1.00 90.12 102 GLY A O 1
ATOM 762 N N . GLN A 1 103 ? -17.925 5.932 4.010 1.00 89.69 103 GLN A N 1
ATOM 763 C CA . GLN A 1 103 ? -18.725 7.050 3.508 1.00 89.69 103 GLN A CA 1
ATOM 764 C C . GLN A 1 103 ? -19.013 6.909 2.009 1.00 89.69 103 GLN A C 1
ATOM 766 O O . GLN A 1 103 ? -20.148 7.118 1.574 1.00 89.69 103 GLN A O 1
ATOM 771 N N . LEU A 1 104 ? -18.020 6.479 1.220 1.00 87.81 104 LEU A N 1
ATOM 772 C CA . LEU A 1 104 ? -18.216 6.176 -0.197 1.00 87.81 104 LEU A CA 1
ATOM 773 C C . LEU A 1 104 ? -19.259 5.064 -0.387 1.00 87.81 104 LEU A C 1
ATOM 775 O O . LEU A 1 104 ? -20.208 5.241 -1.150 1.00 87.81 104 LEU A O 1
ATOM 779 N N . ILE A 1 105 ? -19.145 3.958 0.353 1.00 89.56 105 ILE A N 1
ATOM 780 C CA . ILE A 1 105 ? -20.121 2.858 0.306 1.00 89.56 105 ILE A CA 1
ATOM 781 C C . ILE A 1 105 ? -21.523 3.354 0.687 1.00 89.56 105 ILE A C 1
ATOM 783 O O . ILE A 1 105 ? -22.494 3.022 0.007 1.00 89.56 105 ILE A O 1
ATOM 787 N N . GLN A 1 106 ? -21.651 4.188 1.723 1.00 86.56 106 GLN A N 1
ATOM 788 C CA . GLN A 1 106 ? -22.938 4.779 2.101 1.00 86.56 106 GLN A CA 1
ATOM 789 C C . GLN A 1 106 ? -23.537 5.642 0.989 1.00 86.56 106 GLN A C 1
ATOM 791 O O . GLN A 1 106 ? -24.739 5.555 0.750 1.00 86.56 106 GLN A O 1
ATOM 796 N N . SER A 1 107 ? -22.721 6.428 0.283 1.00 85.62 107 SER A N 1
ATOM 797 C CA . SER A 1 107 ? -23.195 7.274 -0.820 1.00 85.62 107 SER A CA 1
ATOM 798 C C . SER A 1 107 ? -23.714 6.470 -2.019 1.00 85.62 107 SER A C 1
ATOM 800 O O . SER A 1 107 ? -24.630 6.915 -2.709 1.00 85.62 107 SER A O 1
ATOM 802 N N . ILE A 1 108 ? -23.171 5.266 -2.231 1.00 87.25 108 ILE A N 1
ATOM 803 C CA . ILE A 1 108 ? -23.599 4.334 -3.281 1.00 87.25 108 ILE A CA 1
ATOM 804 C C . ILE A 1 108 ? -24.875 3.593 -2.869 1.00 87.25 108 ILE A C 1
ATOM 806 O O . ILE A 1 108 ? -25.782 3.434 -3.684 1.00 87.25 108 ILE A O 1
ATOM 810 N N . LEU A 1 109 ? -24.955 3.129 -1.616 1.00 85.62 109 LEU A N 1
ATOM 811 C CA . LEU A 1 109 ? -26.102 2.361 -1.112 1.00 85.62 109 LEU A CA 1
ATOM 812 C C . LEU A 1 109 ? -27.327 3.237 -0.824 1.00 85.62 109 LEU A C 1
ATOM 814 O O . LEU A 1 109 ? -28.460 2.781 -0.973 1.00 85.62 109 LEU A O 1
ATOM 818 N N . PHE A 1 110 ? -27.107 4.491 -0.429 1.00 86.75 110 PHE A N 1
ATOM 819 C CA . PHE A 1 110 ? -28.152 5.461 -0.107 1.00 86.75 110 PHE A CA 1
ATOM 820 C C . PHE A 1 110 ? -27.950 6.752 -0.913 1.00 86.75 110 PHE A C 1
ATOM 822 O O . PHE A 1 110 ? -27.691 7.813 -0.336 1.00 86.75 110 PHE A O 1
ATOM 829 N N . PRO A 1 111 ? -28.052 6.682 -2.254 1.00 80.00 111 PRO A N 1
ATOM 830 C CA . PRO A 1 111 ? -27.825 7.840 -3.099 1.00 80.00 111 PRO A CA 1
ATOM 831 C C . PRO A 1 111 ? -28.909 8.889 -2.856 1.00 80.00 111 PRO A C 1
ATOM 833 O O . PRO A 1 111 ? -30.078 8.573 -2.615 1.00 80.00 111 PRO A O 1
ATOM 836 N N . ILE A 1 112 ? -28.528 10.161 -2.971 1.00 77.44 112 ILE A N 1
ATOM 837 C CA . ILE A 1 112 ? -29.487 11.266 -2.931 1.00 77.44 112 ILE A CA 1
ATOM 838 C C . ILE A 1 112 ? -30.515 11.031 -4.052 1.00 77.44 112 ILE A C 1
ATOM 840 O O . ILE A 1 112 ? -30.111 10.871 -5.208 1.00 77.44 112 ILE A O 1
ATOM 844 N N . PRO A 1 113 ? -31.831 11.006 -3.754 1.00 74.56 113 PRO A N 1
ATOM 845 C CA . PRO A 1 113 ? -32.850 10.710 -4.751 1.00 74.56 113 PRO A CA 1
ATOM 846 C C . PRO A 1 113 ? -32.751 11.663 -5.942 1.00 74.56 113 PRO A C 1
ATOM 848 O O . PRO A 1 113 ? -32.994 12.868 -5.825 1.00 74.56 113 PRO A O 1
ATOM 851 N N . MET A 1 114 ? -32.407 11.121 -7.108 1.00 65.44 114 MET A N 1
ATOM 852 C CA . MET A 1 114 ? -32.365 11.902 -8.336 1.00 65.44 114 MET A CA 1
ATOM 853 C C . MET A 1 114 ? -33.792 12.259 -8.760 1.00 65.44 114 MET A C 1
ATOM 855 O O . MET A 1 114 ? -34.642 11.389 -8.945 1.00 65.44 114 MET A O 1
ATOM 859 N N . ARG A 1 115 ? -34.059 13.558 -8.940 1.00 62.53 115 ARG A N 1
ATOM 860 C CA . ARG A 1 115 ? -35.369 14.059 -9.398 1.00 62.53 115 ARG A CA 1
ATOM 861 C C . ARG A 1 115 ? -35.639 13.784 -10.883 1.00 62.53 115 ARG A C 1
ATOM 863 O O . ARG A 1 115 ? -36.774 13.926 -11.325 1.00 62.53 115 ARG A O 1
ATOM 870 N N . CYS A 1 116 ? -34.627 13.366 -11.642 1.00 58.41 116 CYS A N 1
ATOM 871 C CA . CYS A 1 116 ? -34.742 13.042 -13.060 1.00 58.41 116 CYS A CA 1
ATOM 872 C C . CYS A 1 116 ? -34.831 11.521 -13.232 1.00 58.41 116 CYS A C 1
ATOM 874 O O . CYS A 1 116 ? -33.811 10.836 -13.257 1.00 58.41 116 CYS A O 1
ATOM 876 N N . LYS A 1 117 ? -36.052 10.986 -13.347 1.00 57.66 117 LYS A N 1
ATOM 877 C CA . LYS A 1 117 ? -36.266 9.612 -13.818 1.00 57.66 117 LYS A CA 1
ATOM 878 C C . LYS A 1 117 ? -36.082 9.591 -15.332 1.00 57.66 117 LYS A C 1
ATOM 880 O O . LYS A 1 117 ? -36.897 10.137 -16.070 1.00 57.66 117 LYS A O 1
ATOM 885 N N . TYR A 1 118 ? -34.985 9.002 -15.780 1.00 60.19 118 TYR A N 1
ATOM 886 C CA . TYR A 1 118 ? -34.688 8.830 -17.193 1.00 60.19 118 TYR A CA 1
ATOM 887 C C . TYR A 1 118 ? -35.503 7.654 -17.751 1.00 60.19 118 TYR A C 1
ATOM 889 O O . TYR A 1 118 ? -35.151 6.495 -17.560 1.00 60.19 118 TYR A O 1
ATOM 897 N N . ASN A 1 119 ? -36.626 7.965 -18.402 1.00 56.09 119 ASN A N 1
ATOM 898 C CA . ASN A 1 119 ? -37.487 6.983 -19.060 1.00 56.09 119 ASN A CA 1
ATOM 899 C C . ASN A 1 119 ? -36.907 6.586 -20.432 1.00 56.09 119 ASN A C 1
ATOM 901 O O . ASN A 1 119 ? -36.672 7.463 -21.258 1.00 56.09 119 ASN A O 1
ATOM 905 N N . GLU A 1 120 ? -36.683 5.281 -20.622 1.00 57.84 120 GLU A N 1
ATOM 906 C CA . GLU A 1 120 ? -36.692 4.392 -21.816 1.00 57.84 120 GLU A CA 1
ATOM 907 C C . GLU A 1 120 ? -36.288 4.868 -23.241 1.00 57.84 120 GLU A C 1
ATOM 909 O O . GLU A 1 120 ? -36.219 4.043 -24.149 1.00 57.84 120 GLU A O 1
ATOM 914 N N . HIS A 1 121 ? -35.923 6.129 -23.486 1.00 55.81 121 HIS A N 1
ATOM 915 C CA . HIS A 1 121 ? -35.592 6.653 -24.825 1.00 55.81 121 HIS A CA 1
ATOM 916 C C . HIS A 1 121 ? -34.211 7.321 -24.931 1.00 55.81 121 HIS A C 1
ATOM 918 O O . HIS A 1 121 ? -33.969 8.125 -25.833 1.00 55.81 121 HIS A O 1
ATOM 924 N N . LEU A 1 122 ? -33.270 7.000 -24.043 1.00 57.34 122 LEU A N 1
ATOM 925 C CA . LEU A 1 122 ? -31.902 7.515 -24.147 1.00 57.34 122 LEU A CA 1
ATOM 926 C C . LEU A 1 122 ? -31.049 6.611 -25.031 1.00 57.34 122 LEU A C 1
ATOM 928 O O . LEU A 1 122 ? -30.590 5.552 -24.612 1.00 57.34 122 LEU A O 1
ATOM 932 N N . LYS A 1 123 ? -30.765 7.081 -26.247 1.00 64.12 123 LYS A N 1
ATOM 933 C CA . LYS A 1 123 ? -29.561 6.661 -26.969 1.00 64.12 123 LYS A CA 1
ATOM 934 C C . LYS A 1 123 ? -28.366 7.110 -26.123 1.00 64.12 123 LYS A C 1
ATOM 936 O O . LYS A 1 123 ? -28.234 8.305 -25.872 1.00 64.12 123 LYS A O 1
ATOM 941 N N . VAL A 1 124 ? -27.551 6.175 -25.633 1.00 68.25 124 VAL A N 1
ATOM 942 C CA . VAL A 1 124 ? -26.358 6.482 -24.823 1.00 68.25 124 VAL A CA 1
ATOM 943 C C . VAL A 1 124 ? -25.486 7.482 -25.589 1.00 68.25 124 VAL A C 1
ATOM 945 O O . VAL A 1 124 ? -24.952 7.154 -26.644 1.00 68.25 124 VAL A O 1
ATOM 948 N N . GLY A 1 125 ? -25.409 8.721 -25.099 1.00 69.12 125 GLY A N 1
ATOM 949 C CA . GLY A 1 125 ? -24.680 9.809 -25.760 1.00 69.12 125 GLY A CA 1
ATOM 950 C C . GLY A 1 125 ? -23.267 10.025 -25.221 1.00 69.12 125 GLY A C 1
ATOM 951 O O . GLY A 1 125 ? -22.462 10.678 -25.877 1.00 69.12 125 GLY A O 1
ATOM 952 N N . ILE A 1 126 ? -22.966 9.500 -24.029 1.00 78.94 126 ILE A N 1
ATOM 953 C CA . ILE A 1 126 ? -21.688 9.697 -23.340 1.00 78.94 126 ILE A CA 1
ATOM 954 C C . ILE A 1 126 ? -21.290 8.389 -22.661 1.00 78.94 126 ILE A C 1
ATOM 956 O O . ILE A 1 126 ? -22.094 7.785 -21.951 1.00 78.94 126 ILE A O 1
ATOM 960 N N . PHE A 1 127 ? -20.038 7.990 -22.867 1.00 79.81 127 PHE A N 1
ATOM 961 C CA . PHE A 1 127 ? -19.394 6.882 -22.174 1.00 79.81 127 PHE A CA 1
ATOM 962 C C . PHE A 1 127 ? -18.291 7.444 -21.280 1.00 79.81 127 PHE A C 1
ATOM 964 O O . PHE A 1 127 ? -17.453 8.217 -21.743 1.00 79.81 127 PHE A O 1
ATOM 971 N N . CYS A 1 128 ? -18.289 7.043 -20.012 1.00 82.94 128 CYS A N 1
ATOM 972 C CA . CYS A 1 128 ? -17.215 7.339 -19.073 1.00 82.94 128 CYS A CA 1
ATOM 973 C C . CYS A 1 128 ? -16.523 6.023 -18.733 1.00 82.94 128 CYS A C 1
ATOM 975 O O . CYS A 1 128 ? -17.169 5.103 -18.235 1.00 82.94 128 CYS A O 1
ATOM 977 N N . PHE A 1 129 ? -15.226 5.945 -19.010 1.00 84.38 129 PHE A N 1
ATOM 978 C CA . PHE A 1 129 ? -14.403 4.799 -18.656 1.00 84.38 129 PHE A CA 1
ATOM 979 C C . PHE A 1 129 ? -13.491 5.186 -17.503 1.00 84.38 129 PHE A C 1
ATOM 981 O O . PHE A 1 129 ? -12.855 6.242 -17.541 1.00 84.38 129 PHE A O 1
ATOM 988 N N . ASP A 1 130 ? -13.425 4.325 -16.496 1.00 84.06 130 ASP A N 1
ATOM 989 C CA . ASP A 1 130 ? -12.344 4.388 -15.526 1.00 84.06 130 ASP A CA 1
ATOM 990 C C . ASP A 1 130 ? -11.027 3.964 -16.198 1.00 84.06 130 ASP A C 1
ATOM 992 O O . ASP A 1 130 ? -11.033 3.158 -17.129 1.00 84.06 130 ASP A O 1
ATOM 996 N N . LYS A 1 131 ? -9.893 4.535 -15.782 1.00 82.06 131 LYS A N 1
ATOM 997 C CA . LYS A 1 131 ? -8.598 4.249 -16.418 1.00 82.06 131 LYS A CA 1
ATOM 998 C C . LYS A 1 131 ? -7.955 3.008 -15.806 1.00 82.06 131 LYS A C 1
ATOM 1000 O O . LYS A 1 131 ? -7.799 2.001 -16.492 1.00 82.06 131 LYS A O 1
ATOM 1005 N N . THR A 1 132 ? -7.553 3.091 -14.541 1.00 73.38 132 THR A N 1
ATOM 1006 C CA . THR A 1 132 ? -6.721 2.073 -13.890 1.00 73.38 132 THR A CA 1
ATOM 1007 C C . THR A 1 132 ? -7.593 0.918 -13.419 1.00 73.38 132 THR A C 1
ATOM 1009 O O . THR A 1 132 ? -8.479 1.118 -12.603 1.00 73.38 132 THR A O 1
ATOM 1012 N N . GLY A 1 133 ? -7.349 -0.283 -13.935 1.00 70.88 133 GLY A N 1
ATOM 1013 C CA . GLY A 1 133 ? -8.172 -1.466 -13.681 1.00 70.88 133 GLY A CA 1
ATOM 1014 C C . GLY A 1 133 ? -9.233 -1.771 -14.720 1.00 70.88 133 GLY A C 1
ATOM 1015 O O . GLY A 1 133 ? -9.784 -2.867 -14.717 1.00 70.88 133 GLY A O 1
ATOM 1016 N N . THR A 1 134 ? -9.515 -0.817 -15.610 1.00 76.12 134 THR A N 1
ATOM 1017 C CA . THR A 1 134 ? -10.526 -0.966 -16.665 1.00 76.12 134 THR A CA 1
ATOM 1018 C C . THR A 1 134 ? -9.908 -0.787 -18.051 1.00 76.12 134 THR A C 1
ATOM 1020 O O . THR A 1 134 ? -10.008 -1.685 -18.881 1.00 76.12 134 THR A O 1
ATOM 1023 N N . LEU 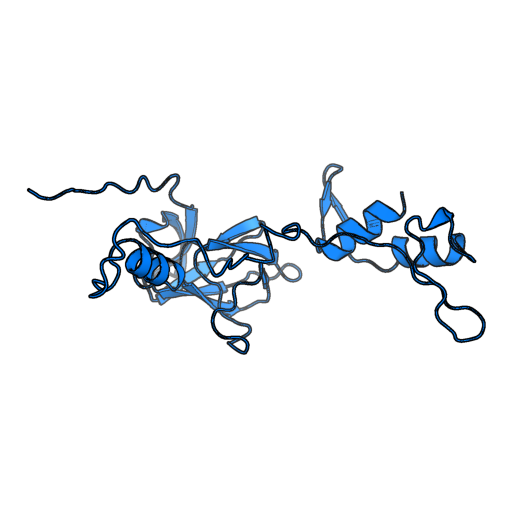A 1 135 ? -9.236 0.342 -18.311 1.00 81.94 135 LEU A N 1
ATOM 1024 C CA . LEU A 1 135 ? -8.512 0.581 -19.569 1.00 81.94 135 LEU A CA 1
ATOM 1025 C C . LEU A 1 135 ? -7.042 0.155 -19.500 1.00 81.94 135 LEU A C 1
ATOM 1027 O O . LEU A 1 135 ? -6.464 -0.222 -20.516 1.00 81.94 135 LEU A O 1
ATOM 1031 N N . THR A 1 136 ? -6.425 0.252 -18.322 1.00 74.06 136 THR A N 1
ATOM 1032 C CA . THR A 1 136 ? -5.029 -0.132 -18.076 1.00 74.06 136 THR A CA 1
ATOM 1033 C C . THR A 1 136 ? -4.946 -1.115 -16.915 1.00 74.06 136 THR A C 1
ATOM 1035 O O . THR A 1 136 ? -5.811 -1.113 -16.044 1.00 74.06 136 THR A O 1
ATOM 1038 N N . MET A 1 137 ? -3.903 -1.941 -16.862 1.00 69.25 137 MET A N 1
ATOM 1039 C CA . MET A 1 137 ? -3.687 -2.877 -15.752 1.00 69.25 137 MET A CA 1
ATOM 1040 C C . MET A 1 137 ? -3.446 -2.130 -14.422 1.00 69.25 137 MET A C 1
ATOM 1042 O O . MET A 1 137 ? -2.971 -0.995 -14.423 1.00 69.25 137 MET A O 1
ATOM 1046 N N . HIS A 1 138 ? -3.788 -2.758 -13.290 1.00 62.59 138 HIS A N 1
ATOM 1047 C CA . HIS A 1 138 ? -3.567 -2.214 -11.938 1.00 62.59 138 HIS A CA 1
ATOM 1048 C C . HIS A 1 138 ? -2.106 -2.278 -11.460 1.00 62.59 138 HIS A C 1
ATOM 1050 O O . HIS A 1 138 ? -1.801 -1.760 -10.394 1.00 62.59 138 HIS A O 1
ATOM 1056 N N . CYS A 1 139 ? -1.211 -2.896 -12.230 1.00 63.66 139 CYS A N 1
ATOM 1057 C CA . CYS A 1 139 ? 0.171 -3.152 -11.840 1.00 63.66 139 CYS A CA 1
ATOM 1058 C C . CYS A 1 139 ? 1.131 -2.268 -12.653 1.00 63.66 139 CYS A C 1
ATOM 1060 O O . CYS A 1 139 ? 0.889 -1.996 -13.835 1.00 63.66 139 CYS A O 1
ATOM 1062 N N . LEU A 1 140 ? 2.199 -1.801 -11.999 1.00 71.88 140 LEU A N 1
ATOM 1063 C CA . LEU A 1 140 ? 3.344 -1.183 -12.663 1.00 71.88 140 LEU A CA 1
ATOM 1064 C C . LEU A 1 140 ? 4.198 -2.295 -13.263 1.00 71.88 140 LEU A C 1
ATOM 1066 O O . LEU A 1 140 ? 4.603 -3.210 -12.553 1.00 71.88 140 LEU A O 1
ATOM 1070 N N . ASP A 1 141 ? 4.475 -2.197 -14.557 1.00 79.75 141 ASP A N 1
ATOM 1071 C CA . ASP A 1 141 ? 5.249 -3.200 -15.277 1.00 79.75 141 ASP A CA 1
ATOM 1072 C C . ASP A 1 141 ? 6.523 -2.594 -15.865 1.00 79.75 141 ASP A C 1
ATOM 1074 O O . ASP A 1 141 ? 6.606 -1.382 -16.109 1.00 79.75 141 ASP A O 1
ATOM 1078 N N . PHE A 1 142 ? 7.522 -3.443 -16.080 1.00 84.88 142 PHE A N 1
ATOM 1079 C CA . PHE A 1 142 ? 8.751 -3.037 -16.740 1.00 84.88 142 PHE A CA 1
ATOM 1080 C C . PHE A 1 142 ? 8.506 -2.959 -18.249 1.00 84.88 142 PHE A C 1
ATOM 1082 O O . PHE A 1 142 ? 8.328 -3.974 -18.912 1.00 84.88 142 PHE A O 1
ATOM 1089 N N . LEU A 1 143 ? 8.472 -1.740 -18.792 1.00 87.50 143 LEU A N 1
ATOM 1090 C CA . LEU A 1 143 ? 8.224 -1.529 -20.220 1.00 87.50 143 LEU A CA 1
ATOM 1091 C C . LEU A 1 143 ? 9.446 -1.860 -21.089 1.00 87.50 143 LEU A C 1
ATOM 1093 O O . LEU A 1 143 ? 9.279 -2.336 -22.202 1.00 87.50 143 LEU A O 1
ATOM 1097 N N . GLY A 1 144 ? 10.652 -1.552 -20.612 1.00 90.31 144 GLY A N 1
ATOM 1098 C CA . GLY A 1 144 ? 11.882 -1.681 -21.388 1.00 90.31 144 GLY A CA 1
ATOM 1099 C C . GLY A 1 144 ? 12.956 -0.686 -20.957 1.00 90.31 144 GLY A C 1
ATOM 1100 O O . GLY A 1 144 ? 12.760 0.129 -20.049 1.00 90.31 144 GLY A O 1
ATOM 1101 N N . VAL A 1 145 ? 14.096 -0.723 -21.644 1.00 90.94 145 VAL A N 1
ATOM 1102 C CA . VAL A 1 145 ? 15.218 0.205 -21.441 1.00 90.94 145 VAL A CA 1
ATOM 1103 C C . VAL A 1 145 ? 15.271 1.255 -22.538 1.00 90.94 145 VAL A C 1
ATOM 1105 O O . VAL A 1 145 ? 14.956 0.989 -23.695 1.00 90.94 145 VAL A O 1
ATOM 1108 N N . GLN A 1 146 ? 15.723 2.460 -22.193 1.00 91.69 146 GLN A N 1
ATOM 1109 C CA . GLN A 1 146 ? 15.966 3.524 -23.164 1.00 91.69 146 GLN A CA 1
ATOM 1110 C C . GLN A 1 146 ? 17.444 3.943 -23.152 1.00 91.69 146 GLN A C 1
ATOM 1112 O O . GLN A 1 146 ? 17.831 4.817 -22.372 1.00 91.69 146 GLN A O 1
ATOM 1117 N N . PRO A 1 147 ? 18.286 3.320 -23.994 1.00 89.00 147 PRO A N 1
ATOM 1118 C CA . PRO A 1 147 ? 19.711 3.620 -24.054 1.00 89.00 147 PRO A CA 1
ATOM 1119 C C . PRO A 1 147 ? 20.011 5.062 -24.469 1.00 89.00 147 PRO A C 1
ATOM 1121 O O . PRO A 1 147 ? 19.232 5.729 -25.158 1.00 89.00 147 PRO A O 1
ATOM 1124 N N . VAL A 1 148 ? 21.196 5.535 -24.087 1.00 88.75 148 VAL A N 1
ATOM 1125 C CA . VAL A 1 148 ? 21.723 6.831 -24.518 1.00 88.75 148 VAL A CA 1
ATOM 1126 C C . VAL A 1 148 ? 22.885 6.602 -25.472 1.00 88.75 148 VAL A C 1
ATOM 1128 O O . VAL A 1 148 ? 23.865 5.953 -25.126 1.00 88.75 148 VAL A O 1
ATOM 1131 N N . ASN A 1 149 ? 22.801 7.186 -26.665 1.00 85.44 149 ASN A N 1
ATOM 1132 C CA . ASN A 1 149 ? 23.874 7.186 -27.653 1.00 85.44 149 ASN A CA 1
ATOM 1133 C C . ASN A 1 149 ? 24.152 8.629 -28.095 1.00 85.44 149 ASN A C 1
ATOM 1135 O O . ASN A 1 149 ? 23.224 9.365 -28.430 1.00 85.44 149 ASN A O 1
ATOM 1139 N N . ASN A 1 150 ? 25.418 9.058 -28.072 1.00 88.94 150 ASN A N 1
ATOM 1140 C CA . ASN A 1 150 ? 25.829 10.428 -28.412 1.00 88.94 150 ASN A CA 1
ATOM 1141 C C . ASN A 1 150 ? 24.991 11.508 -27.693 1.00 88.94 150 ASN A C 1
ATOM 1143 O O . ASN A 1 150 ? 24.504 12.455 -28.315 1.00 88.94 150 ASN A O 1
ATOM 1147 N N . SER A 1 151 ? 24.779 11.329 -26.383 1.00 89.25 151 SER A N 1
ATOM 1148 C CA . SER A 1 151 ? 23.973 12.224 -25.532 1.00 89.25 151 SER A CA 1
ATOM 1149 C C . SER A 1 151 ? 22.513 12.395 -25.982 1.00 89.25 151 SER A C 1
ATOM 1151 O O . SER A 1 151 ? 21.876 13.400 -25.666 1.00 89.25 151 SER A O 1
ATOM 1153 N N . ARG A 1 152 ? 21.964 11.422 -26.717 1.00 90.81 152 ARG A N 1
ATOM 1154 C CA . ARG A 1 152 ? 20.551 11.369 -27.106 1.00 90.81 152 ARG A CA 1
ATOM 1155 C C . ARG A 1 152 ? 19.943 10.035 -26.703 1.00 90.81 152 ARG A C 1
ATOM 1157 O O . ARG A 1 152 ? 20.582 8.997 -26.842 1.00 90.81 152 ARG A O 1
ATOM 1164 N N . PHE A 1 153 ? 18.698 10.070 -26.240 1.00 91.38 153 PHE A N 1
ATOM 1165 C CA . PHE A 1 153 ? 17.922 8.858 -26.006 1.00 91.38 153 PHE A CA 1
ATOM 1166 C C . PHE A 1 153 ? 17.590 8.183 -27.336 1.00 91.38 153 PHE A C 1
ATOM 1168 O O . PHE A 1 153 ? 17.110 8.836 -28.269 1.00 91.38 153 PHE A O 1
ATOM 1175 N N . THR A 1 154 ? 17.840 6.881 -27.421 1.00 90.38 154 THR A N 1
ATOM 1176 C CA . THR A 1 154 ? 17.338 6.040 -28.511 1.00 90.38 154 THR A CA 1
ATOM 1177 C C . THR A 1 154 ? 15.874 5.666 -28.240 1.00 90.38 154 THR A C 1
ATOM 1179 O O . THR A 1 154 ? 15.342 5.999 -27.179 1.00 90.38 154 THR A O 1
ATOM 1182 N N . PRO A 1 155 ? 15.165 5.013 -29.174 1.00 91.94 155 PRO A N 1
ATOM 1183 C CA . PRO A 1 155 ? 13.874 4.399 -28.867 1.00 91.94 155 PRO A CA 1
ATOM 1184 C C . PRO A 1 155 ? 13.978 3.394 -27.711 1.00 91.94 155 PRO A C 1
ATOM 1186 O O . PRO A 1 155 ? 15.062 2.866 -27.449 1.00 91.94 155 PRO A O 1
ATOM 1189 N N . ILE A 1 156 ? 12.852 3.162 -27.030 1.00 92.06 156 ILE A N 1
ATOM 1190 C CA . ILE A 1 156 ? 12.734 2.120 -26.003 1.00 92.06 156 ILE A CA 1
ATOM 1191 C C . ILE A 1 156 ? 12.945 0.757 -26.667 1.00 92.06 156 ILE A C 1
ATOM 1193 O O . ILE A 1 156 ? 12.459 0.526 -27.777 1.00 92.06 156 ILE A O 1
ATOM 1197 N N . VAL A 1 157 ? 13.689 -0.106 -25.985 1.00 92.06 157 VAL A N 1
ATOM 1198 C CA . VAL A 1 157 ? 13.897 -1.509 -26.333 1.00 92.06 157 VAL A CA 1
ATOM 1199 C C . VAL A 1 157 ? 13.260 -2.351 -25.234 1.00 92.06 157 VAL A C 1
ATOM 1201 O O . VAL A 1 157 ? 13.582 -2.157 -24.061 1.00 92.06 157 VAL A O 1
ATOM 1204 N N . ASP A 1 158 ? 12.352 -3.248 -25.611 1.00 88.94 158 ASP A N 1
ATOM 1205 C CA . ASP A 1 158 ? 11.550 -4.024 -24.659 1.00 88.94 158 ASP A CA 1
ATOM 1206 C C . ASP A 1 158 ? 12.418 -5.033 -23.882 1.00 88.94 158 ASP A C 1
ATOM 1208 O O . ASP A 1 158 ? 12.351 -5.093 -22.655 1.00 88.94 158 ASP A O 1
ATOM 1212 N N . ASP A 1 159 ? 13.289 -5.775 -24.579 1.00 87.69 159 ASP A N 1
ATOM 1213 C CA . ASP A 1 159 ? 14.248 -6.700 -23.962 1.00 87.69 159 ASP A CA 1
ATOM 1214 C C . ASP A 1 159 ? 15.611 -6.018 -23.757 1.00 87.69 159 ASP A C 1
ATOM 1216 O O . ASP A 1 159 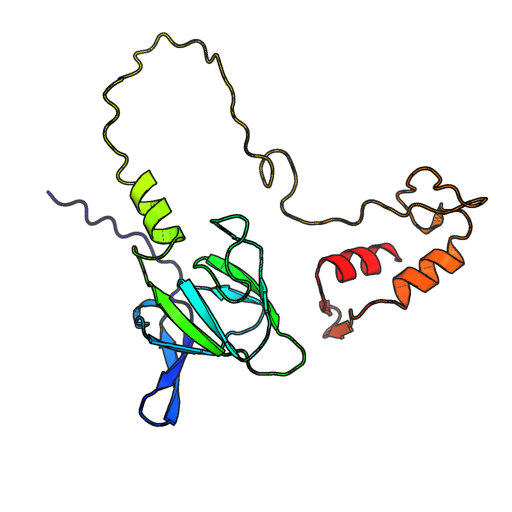? 16.218 -5.479 -24.688 1.00 87.69 159 ASP A O 1
ATOM 1220 N N . VAL A 1 160 ? 16.130 -6.075 -22.527 1.00 86.81 160 VAL A N 1
ATOM 1221 C CA . VAL A 1 160 ? 17.441 -5.520 -22.155 1.00 86.81 160 VAL A CA 1
ATOM 1222 C C . VAL A 1 160 ? 18.563 -6.112 -23.016 1.00 86.81 160 VAL A C 1
ATOM 1224 O O . VAL A 1 160 ? 19.537 -5.421 -23.322 1.00 86.81 160 VAL A O 1
ATOM 1227 N N . LYS A 1 161 ? 18.429 -7.376 -23.438 1.00 87.12 161 LYS A N 1
ATOM 1228 C CA . LYS A 1 161 ? 19.438 -8.098 -24.230 1.00 87.12 161 LYS A CA 1
ATOM 1229 C C . LYS A 1 161 ? 19.599 -7.538 -25.641 1.00 87.12 161 LYS A C 1
ATOM 1231 O O . LYS A 1 161 ? 20.700 -7.602 -26.188 1.00 87.12 161 LYS A O 1
ATOM 1236 N N . ASP A 1 162 ? 18.539 -6.950 -26.186 1.00 88.44 162 ASP A N 1
ATOM 1237 C CA . ASP A 1 162 ? 18.512 -6.376 -27.533 1.00 88.44 162 ASP A CA 1
ATOM 1238 C C . ASP A 1 162 ? 19.042 -4.931 -27.570 1.00 88.44 162 ASP A C 1
ATOM 1240 O O . ASP A 1 162 ? 19.200 -4.335 -28.642 1.00 88.44 162 ASP A O 1
ATOM 1244 N N . ALA A 1 163 ? 19.328 -4.340 -26.407 1.00 85.44 163 ALA A N 1
ATOM 1245 C CA . ALA A 1 163 ? 19.802 -2.971 -26.312 1.00 85.44 163 ALA A CA 1
ATOM 1246 C C . ALA A 1 163 ? 21.295 -2.832 -26.689 1.00 85.44 163 ALA A C 1
ATOM 1248 O O . ALA A 1 163 ? 22.115 -3.696 -26.369 1.00 85.44 163 ALA A O 1
ATOM 1249 N N . PRO A 1 164 ? 21.710 -1.714 -27.318 1.00 78.94 164 PRO A N 1
ATOM 1250 C CA . PRO A 1 164 ? 23.126 -1.358 -27.408 1.00 78.94 164 PRO A CA 1
ATOM 1251 C C . PRO A 1 164 ? 23.744 -1.260 -26.004 1.00 78.94 164 PRO A C 1
ATOM 1253 O O . PRO A 1 164 ? 23.144 -0.668 -25.109 1.00 78.94 164 PRO A O 1
ATOM 1256 N N . SER A 1 165 ? 24.942 -1.827 -25.825 1.00 81.44 165 SER A N 1
ATOM 1257 C CA . SER A 1 165 ? 25.594 -1.982 -24.511 1.00 81.44 165 SER A CA 1
ATOM 1258 C C . SER A 1 165 ? 24.750 -2.763 -23.489 1.00 81.44 165 SER A C 1
ATOM 1260 O O . SER A 1 165 ? 24.715 -2.419 -22.307 1.00 81.44 165 SER A O 1
ATOM 1262 N N . SER A 1 166 ? 24.069 -3.823 -23.936 1.00 80.88 166 SER A N 1
ATOM 1263 C CA . SER A 1 166 ? 23.184 -4.640 -23.098 1.00 80.88 166 SER A CA 1
ATOM 1264 C C . SER A 1 166 ? 23.846 -5.170 -21.826 1.00 80.88 166 SER A C 1
ATOM 1266 O O . SER A 1 166 ? 23.194 -5.172 -20.790 1.00 80.88 166 SER A O 1
ATOM 1268 N N . GLU A 1 167 ? 25.133 -5.539 -21.843 1.00 86.75 167 GLU A N 1
ATOM 1269 C CA . GLU A 1 167 ? 25.823 -6.011 -20.630 1.00 86.75 167 GLU A CA 1
ATOM 1270 C C . GLU A 1 167 ? 25.951 -4.925 -19.553 1.00 86.75 167 GLU A C 1
ATOM 1272 O O . GLU A 1 167 ? 25.678 -5.182 -18.386 1.00 86.75 167 GLU A O 1
ATOM 1277 N N . GLU A 1 168 ? 26.305 -3.693 -19.928 1.00 88.31 168 GLU A N 1
ATOM 1278 C CA . GLU A 1 168 ? 26.435 -2.574 -18.983 1.00 88.31 168 GLU A CA 1
ATOM 1279 C C . GLU A 1 168 ? 25.080 -2.215 -18.362 1.00 88.31 168 GLU A C 1
ATOM 1281 O O . GLU A 1 168 ? 24.983 -1.986 -17.154 1.00 88.31 168 GLU A O 1
ATOM 1286 N N . LEU A 1 169 ? 24.023 -2.208 -19.182 1.00 87.81 169 LEU A N 1
ATOM 1287 C CA . LEU A 1 169 ? 22.652 -1.970 -18.730 1.00 87.81 169 LEU A CA 1
ATOM 1288 C C . LEU A 1 169 ? 22.157 -3.100 -17.824 1.00 87.81 169 LEU A C 1
ATOM 1290 O O . LEU A 1 169 ? 21.567 -2.829 -16.780 1.00 87.81 169 LEU A O 1
ATOM 1294 N N . LEU A 1 170 ? 22.435 -4.351 -18.188 1.00 89.69 170 LEU A N 1
ATOM 1295 C CA . LEU A 1 170 ? 22.053 -5.520 -17.406 1.00 89.69 170 LEU A CA 1
ATOM 1296 C C . LEU A 1 170 ? 22.766 -5.527 -16.050 1.00 89.69 170 LEU A C 1
ATOM 1298 O O . LEU A 1 170 ? 22.107 -5.703 -15.029 1.00 89.69 170 LEU A O 1
ATOM 1302 N N . TYR A 1 171 ? 24.069 -5.229 -16.005 1.00 90.88 171 TYR A N 1
ATOM 1303 C CA . TYR A 1 171 ? 24.791 -5.073 -14.741 1.00 90.88 171 TYR A CA 1
ATOM 1304 C C . TYR A 1 171 ? 24.237 -3.930 -13.893 1.00 90.88 171 TYR A C 1
ATOM 1306 O O . TYR A 1 171 ? 24.089 -4.095 -12.683 1.00 90.88 171 TYR A O 1
ATOM 1314 N N . ALA A 1 172 ? 23.905 -2.785 -14.492 1.00 90.19 172 ALA A N 1
ATOM 1315 C CA . ALA A 1 172 ? 23.336 -1.663 -13.750 1.00 90.19 172 ALA A CA 1
ATOM 1316 C C . ALA A 1 172 ? 21.985 -2.030 -13.111 1.00 90.19 172 ALA A C 1
ATOM 1318 O O . ALA A 1 172 ? 21.793 -1.799 -11.916 1.00 90.19 172 ALA A O 1
ATOM 1319 N N . LEU A 1 173 ? 21.081 -2.653 -13.876 1.00 90.19 173 LEU A N 1
ATOM 1320 C CA . LEU A 1 173 ? 19.761 -3.077 -13.396 1.00 90.19 173 LEU A CA 1
ATOM 1321 C C . LEU A 1 173 ? 19.854 -4.196 -12.349 1.00 90.19 173 LEU A C 1
ATOM 1323 O O . LEU A 1 173 ? 19.116 -4.161 -11.371 1.00 90.19 173 LEU A O 1
ATOM 1327 N N . ALA A 1 174 ? 20.784 -5.141 -12.510 1.00 90.81 174 ALA A N 1
ATOM 1328 C CA . ALA A 1 174 ? 20.957 -6.278 -11.604 1.00 90.81 174 ALA A CA 1
ATOM 1329 C C . ALA A 1 174 ? 21.740 -5.954 -10.317 1.00 90.81 174 ALA A C 1
ATOM 1331 O O . ALA A 1 174 ? 21.777 -6.776 -9.410 1.00 90.81 174 ALA A O 1
ATOM 1332 N N . THR A 1 175 ? 22.413 -4.801 -10.225 1.00 91.06 175 THR A N 1
ATOM 1333 C CA . THR A 1 175 ? 23.238 -4.451 -9.044 1.00 91.06 175 THR A CA 1
ATOM 1334 C C . THR A 1 175 ? 22.747 -3.224 -8.283 1.00 91.06 175 THR A C 1
ATOM 1336 O O . THR A 1 175 ? 23.034 -3.089 -7.095 1.00 91.06 175 THR A O 1
ATOM 1339 N N . CYS A 1 176 ? 21.993 -2.326 -8.925 1.00 89.25 176 CYS A N 1
ATOM 1340 C CA . CYS A 1 176 ? 21.521 -1.080 -8.317 1.00 89.25 176 CYS A CA 1
ATOM 1341 C C . CYS A 1 176 ? 20.078 -1.181 -7.791 1.00 89.25 176 CYS A C 1
ATOM 1343 O O . CYS A 1 176 ? 19.262 -0.302 -8.065 1.00 89.25 176 CYS A O 1
ATOM 1345 N N . HIS A 1 177 ? 19.749 -2.230 -7.038 1.00 89.56 177 HIS A N 1
ATOM 1346 C CA . HIS A 1 177 ? 18.435 -2.390 -6.404 1.00 89.56 177 HIS A CA 1
ATOM 1347 C C . HIS A 1 177 ? 18.563 -2.827 -4.943 1.00 89.56 177 HIS A C 1
ATOM 1349 O O . HIS A 1 177 ? 19.632 -3.223 -4.480 1.00 89.56 177 HIS A O 1
ATOM 1355 N N . SER A 1 178 ? 17.451 -2.759 -4.214 1.00 89.12 178 SER A N 1
ATOM 1356 C CA . SER A 1 178 ? 17.339 -3.238 -2.832 1.00 89.12 178 SER A CA 1
ATOM 1357 C C . SER A 1 178 ? 16.581 -4.563 -2.693 1.00 89.12 178 SER A C 1
ATOM 1359 O O . SER A 1 178 ? 16.417 -5.042 -1.575 1.00 89.12 178 SER A O 1
ATOM 1361 N N . VAL A 1 179 ? 16.128 -5.146 -3.812 1.00 90.38 179 VAL A N 1
ATOM 1362 C CA . VAL A 1 179 ? 15.474 -6.469 -3.857 1.00 90.38 179 VAL A CA 1
ATOM 1363 C C . VAL A 1 179 ? 16.389 -7.554 -3.290 1.00 90.38 179 VAL A C 1
ATOM 1365 O O . VAL A 1 179 ? 17.563 -7.622 -3.647 1.00 90.38 179 VAL A O 1
ATOM 1368 N N . ASP A 1 180 ? 15.818 -8.406 -2.447 1.00 88.38 180 ASP A N 1
ATOM 1369 C CA . ASP A 1 180 ? 16.452 -9.572 -1.832 1.00 88.38 180 ASP A CA 1
ATOM 1370 C C . ASP A 1 180 ? 15.647 -10.847 -2.162 1.00 88.38 180 ASP A C 1
ATOM 1372 O O . ASP A 1 180 ? 14.540 -10.766 -2.701 1.00 88.38 180 ASP A O 1
ATOM 1376 N N . SER A 1 181 ? 16.178 -12.030 -1.853 1.00 88.44 181 SER A N 1
ATOM 1377 C CA . SER A 1 181 ? 15.493 -13.315 -2.037 1.00 88.44 181 SER A CA 1
ATOM 1378 C C . SER A 1 181 ? 15.283 -14.022 -0.699 1.00 88.44 181 SER A C 1
ATOM 1380 O O . SER A 1 181 ? 16.228 -14.268 0.048 1.00 88.44 181 SER A O 1
ATOM 1382 N N . LEU A 1 182 ? 14.034 -14.384 -0.407 1.00 85.94 182 LEU A N 1
ATOM 1383 C CA . LEU A 1 182 ? 13.645 -15.149 0.774 1.00 85.94 182 LEU A CA 1
ATOM 1384 C C . LEU A 1 182 ? 12.794 -16.341 0.335 1.00 85.94 182 LEU A C 1
ATOM 1386 O O . LEU A 1 182 ? 11.746 -16.146 -0.268 1.00 85.94 182 LEU A O 1
ATOM 1390 N N . GLU A 1 183 ? 13.234 -17.564 0.640 1.00 87.38 183 GLU A N 1
ATOM 1391 C CA . GLU A 1 183 ? 12.524 -18.802 0.258 1.00 87.38 183 GLU A CA 1
ATOM 1392 C C . GLU A 1 183 ? 12.186 -18.856 -1.247 1.00 87.38 183 GLU A C 1
ATOM 1394 O O . GLU A 1 183 ? 11.053 -19.130 -1.638 1.00 87.38 183 GLU A O 1
ATOM 1399 N N . ASP A 1 184 ? 13.166 -18.526 -2.096 1.00 83.50 184 ASP A N 1
ATOM 1400 C CA . ASP A 1 184 ? 13.034 -18.431 -3.560 1.00 83.50 184 ASP A CA 1
ATOM 1401 C C . ASP A 1 184 ? 12.008 -17.387 -4.055 1.00 83.50 184 ASP A C 1
ATOM 1403 O O . ASP A 1 184 ? 11.713 -17.307 -5.249 1.00 83.50 184 ASP A O 1
ATOM 1407 N N . CYS A 1 185 ? 11.493 -16.533 -3.165 1.00 82.38 185 CYS A N 1
ATOM 1408 C CA . CYS A 1 185 ? 10.623 -15.410 -3.498 1.00 82.38 185 CYS A CA 1
ATOM 1409 C C . CYS A 1 185 ? 11.412 -14.094 -3.464 1.00 82.38 185 CYS A C 1
ATOM 1411 O O . CYS A 1 185 ? 12.147 -13.822 -2.515 1.00 82.38 185 CYS A O 1
ATOM 1413 N N . LEU A 1 186 ? 11.249 -13.252 -4.488 1.00 84.94 186 LEU A N 1
ATOM 1414 C CA . LEU A 1 186 ? 11.834 -11.908 -4.507 1.00 84.94 186 LEU A CA 1
ATOM 1415 C C . LEU A 1 186 ? 11.064 -10.980 -3.559 1.00 84.94 186 LEU A C 1
ATOM 1417 O O . LEU A 1 186 ? 9.841 -10.866 -3.647 1.00 84.94 186 LEU A O 1
ATOM 1421 N N . VAL A 1 187 ? 11.789 -10.292 -2.678 1.00 83.50 187 VAL A N 1
ATOM 1422 C CA . VAL A 1 187 ? 11.253 -9.368 -1.675 1.00 83.50 187 VAL A CA 1
ATOM 1423 C C . VAL A 1 187 ? 11.853 -7.986 -1.897 1.00 83.50 187 VAL A C 1
ATOM 1425 O O . VAL A 1 187 ? 13.067 -7.814 -1.913 1.00 83.50 187 VAL A O 1
ATOM 1428 N N . GLY A 1 188 ? 11.005 -6.976 -2.058 1.00 81.25 188 GLY A N 1
ATOM 1429 C CA . GLY A 1 188 ? 11.436 -5.599 -2.272 1.00 81.25 188 GLY A CA 1
ATOM 1430 C C . GLY A 1 188 ? 10.287 -4.716 -2.741 1.00 81.25 188 GLY A C 1
ATOM 1431 O O . GLY A 1 188 ? 9.130 -5.135 -2.768 1.00 81.25 188 GLY A O 1
ATOM 1432 N N . ASN A 1 189 ? 10.604 -3.482 -3.130 1.00 80.50 189 ASN A N 1
ATOM 1433 C CA . ASN A 1 189 ? 9.639 -2.613 -3.801 1.00 80.50 189 ASN A CA 1
ATOM 1434 C C . ASN A 1 189 ? 9.185 -3.2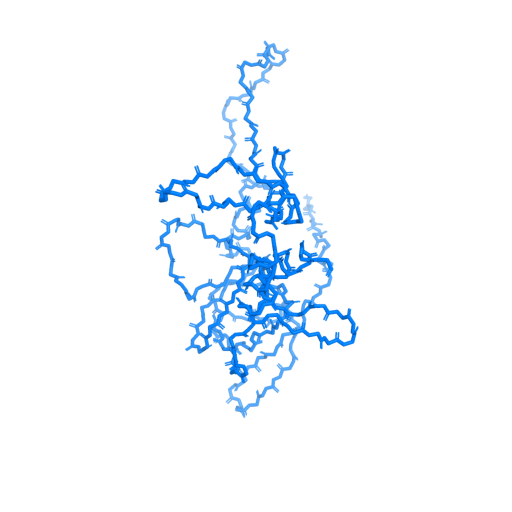72 -5.115 1.00 80.50 189 ASN A C 1
ATOM 1436 O O . ASN A 1 189 ? 10.032 -3.667 -5.912 1.00 80.50 189 ASN A O 1
ATOM 1440 N N . GLU A 1 190 ? 7.874 -3.347 -5.365 1.00 80.44 190 GLU A N 1
ATOM 1441 C CA . GLU A 1 190 ? 7.309 -4.011 -6.547 1.00 80.44 190 GLU A CA 1
ATOM 1442 C C . GLU A 1 190 ? 7.918 -3.490 -7.860 1.00 80.44 190 GLU A C 1
ATOM 1444 O O . GLU A 1 190 ? 8.209 -4.275 -8.758 1.00 80.44 190 GLU A O 1
ATOM 1449 N N . VAL A 1 191 ? 8.214 -2.188 -7.950 1.00 83.25 191 VAL A N 1
ATOM 1450 C CA . VAL A 1 191 ? 8.860 -1.597 -9.137 1.00 83.25 191 VAL A CA 1
ATOM 1451 C C . VAL A 1 191 ? 10.273 -2.149 -9.348 1.00 83.25 191 VAL A C 1
ATOM 1453 O O . VAL A 1 191 ? 10.653 -2.459 -10.476 1.00 83.25 191 VAL A O 1
ATOM 1456 N N . GLU A 1 192 ? 11.047 -2.304 -8.272 1.00 87.94 192 GLU A N 1
ATOM 1457 C CA . GLU A 1 192 ? 12.399 -2.868 -8.344 1.00 87.94 192 GLU A CA 1
ATOM 1458 C C . GLU A 1 192 ? 12.358 -4.375 -8.608 1.00 87.94 192 GLU A C 1
ATOM 1460 O O . GLU A 1 192 ? 13.178 -4.875 -9.371 1.00 87.94 192 GLU A O 1
ATOM 1465 N N . VAL A 1 193 ? 11.379 -5.096 -8.046 1.00 87.44 193 VAL A N 1
ATOM 1466 C CA . VAL A 1 193 ? 11.180 -6.531 -8.308 1.00 87.44 193 VAL A CA 1
ATOM 1467 C C . VAL A 1 193 ? 10.880 -6.768 -9.788 1.00 87.44 193 VAL A C 1
ATOM 1469 O O . VAL A 1 193 ? 11.482 -7.652 -10.397 1.00 87.44 193 VAL A O 1
ATOM 1472 N N . ARG A 1 194 ? 9.998 -5.963 -10.397 1.00 87.81 194 ARG A N 1
ATOM 1473 C CA . ARG A 1 194 ? 9.684 -6.043 -11.836 1.00 87.81 194 ARG A CA 1
ATOM 1474 C C . ARG A 1 194 ? 10.903 -5.723 -12.699 1.00 87.81 194 ARG A C 1
ATOM 1476 O O . ARG A 1 194 ? 11.172 -6.446 -13.652 1.00 87.81 194 ARG A O 1
ATOM 1483 N N . MET A 1 195 ? 11.661 -4.689 -12.331 1.00 91.25 195 MET A N 1
ATOM 1484 C CA . MET A 1 195 ? 12.913 -4.322 -12.997 1.00 91.25 195 MET A CA 1
ATOM 1485 C C . MET A 1 195 ? 13.959 -5.445 -12.926 1.00 91.25 195 MET A C 1
ATOM 1487 O O . MET A 1 195 ? 14.549 -5.787 -13.945 1.00 91.25 195 MET A O 1
ATOM 1491 N N . PHE A 1 196 ? 14.177 -6.031 -11.746 1.00 91.56 196 PHE A N 1
ATOM 1492 C CA . PHE A 1 196 ? 15.136 -7.120 -11.550 1.00 91.56 196 PHE A CA 1
ATOM 1493 C C . PHE A 1 196 ? 14.705 -8.394 -12.282 1.00 91.56 196 PHE A C 1
ATOM 1495 O O . PHE A 1 196 ? 15.503 -9.035 -12.949 1.00 91.56 196 PHE A O 1
ATOM 1502 N N . THR A 1 197 ? 13.414 -8.729 -12.253 1.00 89.50 197 THR A N 1
ATOM 1503 C CA . THR A 1 197 ? 12.890 -9.882 -13.005 1.00 89.50 197 THR A CA 1
ATOM 1504 C C . THR A 1 197 ? 13.136 -9.735 -14.513 1.00 89.50 197 THR A C 1
ATOM 1506 O O . THR A 1 197 ? 13.363 -10.727 -15.201 1.00 89.50 197 THR A O 1
ATOM 1509 N N . ALA A 1 198 ? 13.144 -8.505 -15.038 1.00 87.38 198 ALA A N 1
ATOM 1510 C CA . ALA A 1 198 ? 13.421 -8.238 -16.448 1.00 87.38 198 ALA A CA 1
ATOM 1511 C C . ALA A 1 198 ? 14.891 -8.458 -16.856 1.00 87.38 198 ALA A C 1
ATOM 1513 O O . ALA A 1 198 ? 15.173 -8.541 -18.051 1.00 87.38 198 ALA A O 1
ATOM 1514 N N . THR A 1 199 ? 15.834 -8.585 -15.909 1.00 88.31 199 THR A N 1
ATOM 1515 C CA . THR A 1 199 ? 17.232 -8.918 -16.244 1.00 88.31 199 THR A CA 1
ATOM 1516 C C . THR A 1 199 ? 17.437 -10.397 -16.589 1.00 88.31 199 THR A C 1
ATOM 1518 O O . THR A 1 199 ? 18.453 -10.733 -17.202 1.00 88.31 199 THR A O 1
ATOM 1521 N N . GLY A 1 200 ? 16.447 -11.251 -16.294 1.00 81.44 200 GLY A N 1
ATOM 1522 C CA . GLY A 1 200 ? 16.459 -12.690 -16.581 1.00 81.44 200 GLY A CA 1
ATOM 1523 C C . GLY A 1 200 ? 16.827 -13.558 -15.391 1.00 81.44 200 GLY A C 1
ATOM 1524 O O . GLY A 1 200 ? 17.764 -13.188 -14.653 1.00 81.44 200 GLY A O 1
#